Protein AF-A0A8S3EWT9-F1 (afdb_monomer_lite)

Radius of gyration: 29.29 Å; chains: 1; bounding box: 63×50×75 Å

InterPro domains:
  IPR002890 Macroglobulin domain [PF01835] (219-293)
  IPR051802 Alpha-2-macroglobulin-like [PTHR40094] (131-295)

Organism: NCBI:txid392030

Secondary structure (DSSP, 8-state):
--GGGG-SS-----------PPTT--------GGGGS-TTT--EEEEEEE---HHHHHHTT---GGG---EEEEEEE-SEEEEEEEEES-----S--------------S-----------------------TT-S-EEEEEEEEETTT--B-TT-EEEETTEEEE--TTSEEEEEEE--SS---GGGG-EEEEETTEEEEE-----PPPPPSEEEEEEEESSS---TTPEEEEEEEEEEE--SSS--PPEEP-SEEEEEEE-TT--EEEEEEEE--TTSEEEEEEEPPTT----

pLDDT: mean 71.66, std 21.77, range [21.84, 98.0]

Foldseek 3Di:
DDPVVDDPDDPPDDDDDDQPDDPPDDDDDDDPCQVVADPPPSWDKDKDKDWDDPVVCVVVVVPDPVPTDIDIDIDGDFQKDKAKAKAADDDPDDDDDDADDDDPDPPDDDDDDPDPDPPPRPHRPPPPVQQHDADHQKIKMKMAMAGPVPRQADFQKWKDAQPDIDTAHNRRMDIDIRLGPPDDPDLRRQKIWIDDDPGIDIDSHHDDDRHDAFDWDKDKDWDPPDDDAQDKTKIKMAIFTAHSPDDHDDTHGDFAKDWDWDAAPVRHTPDIDMFGADPRRMTMDIDGHHNPGDPD

Sequence (296 aa):
EEWYNKLPGEELLNEVIQTNCERDEPKEIRIPLKAYLKKDSGVGQLIVLIEPTKKAWDECQANNWQYRQIISVWLQCTRLAADVFVCSGIYKLKGKWTFYLQFIPLNSSQPTNITLRKINSYSFFALPVINSVAGSTSNILTAWVTELMTGAPINQAIVSVSNKTKETNQQGLCIIENYTTQNDESIENRILVVEKDDDQCMSVDIYSYASVPDAYVWHVFNDRGLYKPKEEVHIKGYVRFLKVKDEAKLPTYAHGTIHYTIYDPRGQQLQESQVELNNYGAFDVKFTLPDNVNLD

Structure (mmCIF, N/CA/C/O backbone):
data_AF-A0A8S3EWT9-F1
#
_entry.id   AF-A0A8S3EWT9-F1
#
loop_
_atom_site.group_PDB
_atom_site.id
_atom_site.type_symbol
_atom_site.label_atom_id
_atom_site.label_alt_id
_atom_site.label_comp_id
_atom_site.label_asym_id
_atom_site.label_entity_id
_atom_site.label_seq_id
_atom_site.pdbx_PDB_ins_code
_atom_site.Cartn_x
_atom_site.Cartn_y
_atom_site.Cartn_z
_atom_site.occupancy
_atom_site.B_iso_or_equiv
_atom_site.auth_seq_id
_atom_site.auth_comp_id
_atom_site.auth_asym_id
_atom_site.auth_atom_id
_atom_site.pdbx_PDB_model_num
ATOM 1 N N . GLU A 1 1 ? 10.219 -6.157 35.738 1.00 46.22 1 GLU A N 1
ATOM 2 C CA . GLU A 1 1 ? 8.827 -5.742 35.471 1.00 46.22 1 GLU A CA 1
ATOM 3 C C . GLU A 1 1 ? 8.455 -6.219 34.081 1.00 46.22 1 GLU A C 1
ATOM 5 O O . GLU A 1 1 ? 9.286 -6.109 33.186 1.00 46.22 1 GLU A O 1
ATOM 10 N N . GLU A 1 2 ? 7.290 -6.842 33.920 1.00 56.56 2 GLU A N 1
ATOM 11 C CA . GLU A 1 2 ? 6.868 -7.379 32.625 1.00 56.56 2 GLU A CA 1
ATOM 12 C C . GLU A 1 2 ? 6.481 -6.221 31.676 1.00 56.56 2 GLU A C 1
ATOM 14 O O . GLU A 1 2 ? 5.913 -5.216 32.101 1.00 56.56 2 GLU A O 1
ATOM 19 N N . TRP A 1 3 ? 6.844 -6.316 30.395 1.00 50.84 3 TRP A N 1
ATOM 20 C CA . TRP A 1 3 ? 6.796 -5.212 29.419 1.00 50.84 3 TRP A CA 1
ATOM 21 C C . TRP A 1 3 ? 5.385 -4.657 29.132 1.00 50.84 3 TRP A C 1
ATOM 23 O O . TRP A 1 3 ? 5.265 -3.542 28.631 1.00 50.84 3 TRP A O 1
ATOM 33 N N . TYR A 1 4 ? 4.320 -5.390 29.467 1.00 55.00 4 TYR A N 1
ATOM 34 C CA . TYR A 1 4 ? 2.926 -4.967 29.276 1.00 55.00 4 TYR A CA 1
ATOM 35 C C . TYR A 1 4 ? 2.387 -4.068 30.398 1.00 55.00 4 TYR A C 1
ATOM 37 O O . TYR A 1 4 ? 1.330 -3.471 30.222 1.00 55.00 4 TYR A O 1
ATOM 45 N N . ASN A 1 5 ? 3.114 -3.873 31.508 1.00 53.38 5 ASN A N 1
ATOM 46 C CA . ASN A 1 5 ? 2.721 -2.930 32.573 1.00 53.38 5 ASN A CA 1
ATOM 47 C C . ASN A 1 5 ? 2.765 -1.447 32.137 1.00 53.38 5 ASN A C 1
ATOM 49 O O . ASN A 1 5 ? 2.643 -0.549 32.968 1.00 53.38 5 ASN A O 1
ATOM 53 N N . LYS A 1 6 ? 2.992 -1.172 30.847 1.00 65.19 6 LYS A N 1
ATOM 54 C CA . LYS A 1 6 ? 3.105 0.171 30.264 1.00 65.19 6 LYS A CA 1
ATOM 55 C C . LYS A 1 6 ? 2.384 0.279 28.917 1.00 65.19 6 LYS A C 1
ATOM 57 O O . LYS A 1 6 ? 2.862 0.979 28.026 1.00 65.19 6 LYS A O 1
ATOM 62 N N . LEU A 1 7 ? 1.274 -0.439 28.729 1.00 73.81 7 LEU A N 1
ATOM 63 C CA . LEU A 1 7 ? 0.407 -0.160 27.583 1.00 73.81 7 LEU A CA 1
ATOM 64 C C . LEU A 1 7 ? -0.142 1.275 27.699 1.00 73.81 7 LEU A C 1
ATOM 66 O O . LEU A 1 7 ? -0.456 1.713 28.808 1.00 73.81 7 LEU A O 1
ATOM 70 N N . PRO A 1 8 ? -0.228 2.028 26.589 1.00 80.38 8 PRO A N 1
ATOM 71 C CA . PRO A 1 8 ? -0.809 3.360 26.619 1.00 80.38 8 PRO A CA 1
ATOM 72 C C . PRO A 1 8 ? -2.318 3.279 26.874 1.00 80.38 8 PRO A C 1
ATOM 74 O O . PRO A 1 8 ? -2.991 2.375 26.381 1.00 80.38 8 PRO A O 1
ATOM 77 N N . GLY A 1 9 ? -2.848 4.267 27.594 1.00 84.94 9 GLY A N 1
ATOM 78 C CA . GLY A 1 9 ? -4.277 4.389 27.882 1.00 84.94 9 GLY A CA 1
ATOM 79 C C . GLY A 1 9 ? -4.642 4.086 29.335 1.00 84.94 9 GLY A C 1
ATOM 80 O O . GLY A 1 9 ? -3.787 4.028 30.215 1.00 84.94 9 GLY A O 1
ATOM 81 N N . GLU A 1 10 ? -5.943 3.948 29.570 1.00 89.12 10 GLU A N 1
ATOM 82 C CA . GLU A 1 10 ? -6.545 3.625 30.864 1.00 89.12 10 GLU A CA 1
ATOM 83 C C . GLU A 1 10 ? -7.013 2.163 30.860 1.00 89.12 10 GLU A C 1
ATOM 85 O O . GLU A 1 10 ? -7.519 1.674 29.848 1.00 89.12 10 GLU A O 1
ATOM 90 N N . GLU A 1 11 ? -6.850 1.454 31.979 1.00 89.81 11 GLU A N 1
ATOM 91 C CA . GLU A 1 11 ? -7.406 0.108 32.134 1.00 89.81 11 GLU A CA 1
ATOM 92 C C . GLU A 1 11 ? -8.936 0.197 32.253 1.00 89.81 11 GLU A C 1
ATOM 94 O O . GLU A 1 11 ? -9.465 0.700 33.240 1.00 89.81 11 GLU A O 1
ATOM 99 N N . LEU A 1 12 ? -9.651 -0.291 31.234 1.00 90.00 12 LEU A N 1
ATOM 100 C CA . LEU A 1 12 ? -11.120 -0.246 31.180 1.00 90.00 12 LEU A CA 1
ATOM 101 C C . LEU A 1 12 ? -11.783 -1.536 31.690 1.00 90.00 12 LEU A C 1
ATOM 103 O O . LEU A 1 12 ? -12.941 -1.511 32.111 1.00 90.00 12 LEU A O 1
ATOM 107 N N . LEU A 1 13 ? -11.074 -2.667 31.610 1.00 89.19 13 LEU A N 1
ATOM 108 C CA . LEU A 1 13 ? -11.558 -3.995 31.985 1.00 89.19 13 LEU A CA 1
ATOM 109 C C . LEU A 1 13 ? -10.386 -4.919 32.336 1.00 89.19 13 LEU A C 1
ATOM 111 O O . LEU A 1 13 ? -9.457 -5.054 31.542 1.00 89.19 13 LEU A O 1
ATOM 115 N N . ASN A 1 14 ? -10.479 -5.613 33.471 1.00 90.62 14 ASN A N 1
ATOM 116 C CA . ASN A 1 14 ? -9.523 -6.636 33.892 1.00 90.62 14 ASN A CA 1
ATOM 117 C C . ASN A 1 14 ? -10.269 -7.790 34.575 1.00 90.62 14 ASN A C 1
ATOM 119 O O . ASN A 1 14 ? -10.603 -7.730 35.759 1.00 90.62 14 ASN A O 1
ATOM 123 N N . GLU A 1 15 ? -10.601 -8.821 33.798 1.00 90.75 15 GLU A N 1
ATOM 124 C CA . GLU A 1 15 ? -11.442 -9.930 34.245 1.00 90.75 15 GLU A CA 1
ATOM 125 C C . GLU A 1 15 ? -10.944 -11.275 33.714 1.00 90.75 15 GLU A C 1
ATOM 127 O O . GLU A 1 15 ? -10.394 -11.384 32.617 1.00 90.75 15 GLU A O 1
ATOM 132 N N . VAL A 1 16 ? -11.203 -12.333 34.484 1.00 91.38 16 VAL A N 1
ATOM 133 C CA . VAL A 1 16 ? -10.967 -13.714 34.056 1.00 91.38 16 VAL A CA 1
ATOM 134 C C . VAL A 1 16 ? -12.246 -14.273 33.444 1.00 91.38 16 VAL A C 1
ATOM 136 O O . VAL A 1 16 ? -13.238 -14.491 34.140 1.00 91.38 16 VAL A O 1
ATOM 139 N N . ILE A 1 17 ? -12.204 -14.571 32.147 1.00 87.56 17 ILE A N 1
ATOM 140 C CA . ILE A 1 17 ? -13.329 -15.170 31.424 1.00 87.56 17 ILE A CA 1
ATOM 141 C C . ILE A 1 17 ? -13.213 -16.696 31.477 1.00 87.56 17 ILE A C 1
ATOM 143 O O . ILE A 1 17 ? -12.237 -17.278 31.004 1.00 87.56 17 ILE A O 1
ATOM 147 N N . GLN A 1 18 ? -14.236 -17.360 32.016 1.00 87.00 18 GLN A N 1
ATOM 148 C CA . GLN A 1 18 ? -14.356 -18.815 31.922 1.00 87.00 18 GLN A CA 1
ATOM 149 C C . GLN A 1 18 ? -14.787 -19.199 30.506 1.00 87.00 18 GLN A C 1
ATOM 151 O O . GLN A 1 18 ? -15.876 -18.843 30.055 1.00 87.00 18 GLN A O 1
ATOM 156 N N . THR A 1 19 ? -13.930 -19.926 29.794 1.00 82.88 19 THR A N 1
ATOM 157 C CA . THR A 1 19 ? -14.162 -20.254 28.383 1.00 82.88 19 THR A CA 1
ATOM 158 C C . THR A 1 19 ? -15.193 -21.372 28.212 1.00 82.88 19 THR A C 1
ATOM 160 O O . THR A 1 19 ? -15.969 -21.355 27.254 1.00 82.88 19 THR A O 1
ATOM 163 N N . ASN A 1 20 ? -15.269 -22.314 29.164 1.00 83.62 20 ASN A N 1
ATOM 164 C CA . ASN A 1 20 ? -16.128 -23.504 29.110 1.00 83.62 20 ASN A CA 1
ATOM 165 C C . ASN A 1 20 ? -16.030 -24.212 27.744 1.00 83.62 20 ASN A C 1
ATOM 167 O O . ASN A 1 20 ? -17.055 -24.511 27.126 1.00 83.62 20 ASN A O 1
ATOM 171 N N . CYS A 1 21 ? -14.811 -24.342 27.211 1.00 81.19 21 CYS A N 1
ATOM 172 C CA . CYS A 1 21 ? -14.559 -25.036 25.950 1.00 81.19 21 CYS A CA 1
ATOM 173 C C . CYS A 1 21 ? -14.593 -26.548 26.160 1.00 81.19 21 CYS A C 1
ATOM 175 O O . CYS A 1 21 ? -14.101 -27.046 27.174 1.00 81.19 21 CYS A O 1
ATOM 177 N N . GLU A 1 22 ? -15.135 -27.265 25.180 1.00 86.12 22 GLU A N 1
ATOM 178 C CA . GLU A 1 22 ? -14.960 -28.710 25.095 1.00 86.12 22 GLU A CA 1
ATOM 179 C C . GLU A 1 22 ? -13.539 -29.037 24.616 1.00 86.12 22 GLU A C 1
ATOM 181 O O . GLU A 1 22 ? -12.831 -28.192 24.057 1.00 86.12 22 GLU A O 1
ATOM 186 N N . ARG A 1 23 ? -13.082 -30.258 24.900 1.00 82.50 23 ARG A N 1
ATOM 187 C CA . ARG A 1 23 ? -11.740 -30.694 24.509 1.00 82.50 23 ARG A CA 1
ATOM 188 C C . ARG A 1 23 ? -11.656 -30.766 22.982 1.00 82.50 23 ARG A C 1
ATOM 190 O O . ARG A 1 23 ? -12.511 -31.374 22.360 1.00 82.50 23 ARG A O 1
ATOM 197 N N . ASP A 1 24 ? -10.586 -30.201 22.425 1.00 83.00 24 ASP A N 1
ATOM 198 C CA . ASP A 1 24 ? -10.262 -30.215 20.991 1.00 83.00 24 ASP A CA 1
ATOM 199 C C . ASP A 1 24 ? -11.318 -29.560 20.077 1.00 83.00 24 ASP A C 1
ATOM 201 O O . ASP A 1 24 ? -11.284 -29.739 18.860 1.00 83.00 24 ASP A O 1
ATOM 205 N N . GLU A 1 25 ? -12.207 -28.733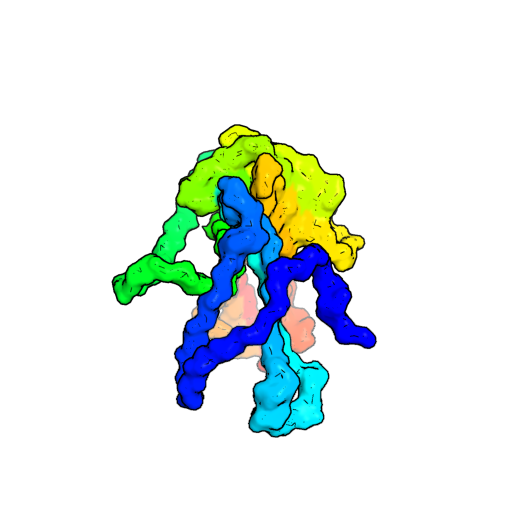 20.638 1.00 86.00 25 GLU A N 1
ATOM 206 C CA . GLU A 1 25 ? -13.217 -27.996 19.879 1.00 86.00 25 GLU A CA 1
ATOM 207 C C . GLU A 1 25 ? -12.996 -26.476 19.957 1.00 86.00 25 GLU A C 1
ATOM 209 O O . GLU A 1 25 ? -12.910 -25.903 21.052 1.00 86.00 25 GLU A O 1
ATOM 214 N N . PRO A 1 26 ? -12.909 -25.772 18.811 1.00 82.56 26 PRO A N 1
ATOM 215 C CA . PRO A 1 26 ? -12.782 -24.324 18.811 1.00 82.56 26 PRO A CA 1
ATOM 216 C C . PRO A 1 26 ? -14.088 -23.676 19.278 1.00 82.56 26 PRO A C 1
ATOM 218 O O . PRO A 1 26 ? -15.173 -24.004 18.801 1.00 82.56 26 PRO A O 1
ATOM 221 N N . LYS A 1 27 ? -13.975 -22.682 20.162 1.00 81.44 27 LYS A N 1
ATOM 222 C CA . LYS A 1 27 ? -15.117 -21.919 20.668 1.00 81.44 27 LYS A CA 1
ATOM 223 C C . LYS A 1 27 ? -14.921 -20.427 20.450 1.00 81.44 27 LYS A C 1
ATOM 225 O O . LYS A 1 27 ? -13.889 -19.866 20.812 1.00 81.44 27 LYS A O 1
ATOM 230 N N . GLU A 1 28 ? -15.937 -19.780 19.890 1.00 84.56 28 GLU A N 1
ATOM 231 C CA . GLU A 1 28 ? -15.994 -18.322 19.800 1.00 84.56 28 GLU A CA 1
ATOM 232 C C . GLU A 1 28 ? -16.338 -17.734 21.175 1.00 84.56 28 GLU A C 1
ATOM 234 O O . GLU A 1 28 ? -17.333 -18.112 21.797 1.00 84.56 28 GLU A O 1
ATOM 239 N N . ILE A 1 29 ? -15.525 -16.785 21.641 1.00 83.44 29 ILE A N 1
ATOM 240 C CA . ILE A 1 29 ? -15.764 -16.033 22.876 1.00 83.44 29 ILE A CA 1
ATOM 241 C C . ILE A 1 29 ? -16.072 -14.590 22.495 1.00 83.44 29 ILE A C 1
ATOM 243 O O . ILE A 1 29 ? -15.312 -13.954 21.765 1.00 83.44 29 ILE A O 1
ATOM 247 N N . ARG A 1 30 ? -17.193 -14.068 22.997 1.00 82.12 30 ARG A N 1
ATOM 248 C CA . ARG A 1 30 ? -17.633 -12.696 22.735 1.00 82.12 30 ARG A CA 1
ATOM 249 C C . ARG A 1 30 ? -17.303 -11.805 23.919 1.00 82.12 30 ARG A C 1
ATOM 251 O O . ARG A 1 30 ? -17.741 -12.072 25.033 1.00 82.12 30 ARG A O 1
ATOM 258 N N . ILE A 1 31 ? -16.579 -10.727 23.647 1.00 82.56 31 ILE A N 1
ATOM 259 C CA . ILE A 1 31 ? -16.230 -9.705 24.634 1.00 82.56 31 ILE A CA 1
ATOM 260 C C . ILE A 1 31 ? -17.015 -8.431 24.271 1.00 82.56 31 ILE A C 1
ATOM 262 O O . ILE A 1 31 ? -16.884 -7.952 23.140 1.00 82.56 31 ILE A O 1
ATOM 266 N N . PRO A 1 32 ? -17.881 -7.896 25.157 1.00 82.44 32 PRO A N 1
ATOM 267 C CA . PRO A 1 32 ? -18.785 -6.788 24.834 1.00 82.44 32 PRO A CA 1
ATOM 268 C C . PRO A 1 32 ? -18.065 -5.429 24.830 1.00 82.44 32 PRO A C 1
ATOM 270 O O . PRO A 1 32 ? -18.309 -4.563 25.666 1.00 82.44 32 PRO A O 1
ATOM 273 N N . LEU A 1 33 ? -17.196 -5.213 23.841 1.00 84.81 33 LEU A N 1
ATOM 274 C CA . LEU A 1 33 ? -16.304 -4.049 23.790 1.00 84.81 33 LEU A CA 1
ATOM 275 C C . LEU A 1 33 ? -17.015 -2.699 23.590 1.00 84.81 33 LEU A C 1
ATOM 277 O O . LEU A 1 33 ? -16.473 -1.655 23.938 1.00 84.81 33 LEU A O 1
ATOM 281 N N . LYS A 1 34 ? -18.249 -2.706 23.068 1.00 83.38 34 LYS A N 1
ATOM 282 C CA . LYS A 1 34 ? -19.026 -1.486 22.786 1.00 83.38 34 LYS A CA 1
ATOM 283 C C . LYS A 1 34 ? -19.239 -0.611 24.027 1.00 83.38 34 LYS A C 1
ATOM 285 O O . LYS A 1 34 ? -19.322 0.604 23.894 1.00 83.38 34 LYS A O 1
ATOM 290 N N . ALA A 1 35 ? -19.326 -1.215 25.213 1.00 86.62 35 ALA A N 1
ATOM 291 C CA . ALA A 1 35 ? -19.537 -0.493 26.469 1.00 86.62 35 ALA A CA 1
ATOM 292 C C . ALA A 1 35 ? -18.363 0.430 26.849 1.00 86.62 35 ALA A C 1
ATOM 294 O O . ALA A 1 35 ? -18.553 1.350 27.641 1.00 86.62 35 ALA A O 1
ATOM 295 N N . TYR A 1 36 ? -17.185 0.197 26.265 1.00 87.62 36 TYR A N 1
ATOM 296 C CA . TYR A 1 36 ? -15.947 0.928 26.542 1.00 87.62 36 TYR A CA 1
ATOM 297 C C . TYR A 1 36 ? -15.616 1.982 25.475 1.00 87.62 36 TYR A C 1
ATOM 299 O O . TYR A 1 36 ? -14.570 2.620 25.536 1.00 87.62 36 TYR A O 1
ATOM 307 N N . LEU A 1 37 ? -16.494 2.167 24.485 1.00 87.44 37 LEU A N 1
ATOM 308 C CA . LEU A 1 37 ? -16.378 3.225 23.481 1.00 87.44 37 LEU A CA 1
ATOM 309 C C . LEU A 1 37 ? -17.049 4.512 23.982 1.00 87.44 37 LEU A C 1
ATOM 311 O O . LEU A 1 37 ? -17.790 4.501 24.971 1.00 87.44 37 LEU A O 1
ATOM 315 N N . LYS A 1 38 ? -16.821 5.637 23.291 1.00 83.56 38 LYS A N 1
ATOM 316 C CA . LYS A 1 38 ? -17.486 6.907 23.626 1.00 83.56 38 LYS A CA 1
ATOM 317 C C . LYS A 1 38 ? -19.007 6.716 23.604 1.00 83.56 38 LYS A C 1
ATOM 319 O O . LYS A 1 38 ? -19.555 6.260 22.604 1.00 83.56 38 LYS A O 1
ATOM 324 N N . LYS A 1 39 ? -19.687 7.062 24.705 1.00 77.44 39 LYS A N 1
ATOM 325 C CA . LYS A 1 39 ? -21.108 6.724 24.924 1.00 77.44 39 LYS A CA 1
ATOM 326 C C . LYS A 1 39 ? -22.048 7.277 23.851 1.00 77.44 39 LYS A C 1
ATOM 328 O O . LYS A 1 39 ? -22.993 6.588 23.481 1.00 77.44 39 LYS A O 1
ATOM 333 N N . ASP A 1 40 ? -21.769 8.477 23.348 1.00 82.44 40 ASP A N 1
ATOM 334 C CA . ASP A 1 40 ? -22.675 9.177 22.433 1.00 82.44 40 ASP A CA 1
ATOM 335 C C . ASP A 1 40 ? -22.466 8.780 20.966 1.00 82.44 40 ASP A C 1
ATOM 337 O O . ASP A 1 40 ? -23.424 8.645 20.210 1.00 82.44 40 ASP A O 1
ATOM 341 N N . SER A 1 41 ? -21.220 8.549 20.556 1.00 82.75 41 SER A N 1
ATOM 342 C CA . SER A 1 41 ? -20.857 8.296 19.155 1.00 82.75 41 SER A CA 1
ATOM 343 C C . SER A 1 41 ? -20.483 6.853 18.848 1.00 82.75 41 SER A C 1
ATOM 345 O O . SER A 1 41 ? -20.520 6.446 17.688 1.00 82.75 41 SER A O 1
ATOM 347 N N . GLY A 1 42 ? -20.121 6.063 19.860 1.00 84.44 42 GLY A N 1
ATOM 348 C CA . GLY A 1 42 ? -19.658 4.689 19.689 1.00 84.44 42 GLY A CA 1
ATOM 349 C C . GLY A 1 42 ? -18.307 4.569 18.980 1.00 84.44 42 GLY A C 1
ATOM 350 O O . GLY A 1 42 ? -17.982 3.480 18.515 1.00 84.44 42 GLY A O 1
ATOM 351 N N . VAL A 1 43 ? -17.534 5.655 18.883 1.00 86.25 43 VAL A N 1
ATOM 352 C CA . VAL A 1 43 ? -16.188 5.658 18.289 1.00 86.25 43 VAL A CA 1
ATOM 353 C C . VAL A 1 43 ? -15.115 5.606 19.375 1.00 86.25 43 VAL A C 1
ATOM 355 O O . VAL A 1 43 ? -15.360 5.953 20.535 1.00 86.25 43 VAL A O 1
ATOM 358 N N . GLY A 1 44 ? -13.918 5.154 19.015 1.00 85.06 44 GLY A N 1
ATOM 359 C CA . GLY A 1 44 ? -12.791 5.059 19.934 1.00 85.06 44 GLY A CA 1
ATOM 360 C C . GLY A 1 44 ? -11.755 4.033 19.502 1.00 85.06 44 GLY A C 1
ATOM 361 O O . GLY A 1 44 ? -11.876 3.386 18.462 1.00 85.06 44 GLY A O 1
ATOM 362 N N . GLN A 1 45 ? -10.728 3.882 20.327 1.00 87.19 45 GLN A N 1
ATOM 363 C CA . GLN A 1 45 ? -9.678 2.894 20.129 1.00 87.19 45 GLN A CA 1
ATOM 364 C C . GLN A 1 45 ? -9.488 2.090 21.406 1.00 87.19 45 GLN A C 1
ATOM 366 O O . GLN A 1 45 ? -9.591 2.639 22.500 1.00 87.19 45 GLN A O 1
ATOM 371 N N . LEU A 1 46 ? -9.243 0.791 21.258 1.00 85.81 46 LEU A N 1
ATOM 372 C CA . LEU A 1 46 ? -9.103 -0.143 22.369 1.00 85.81 46 LEU A CA 1
ATOM 373 C C . LEU A 1 46 ? -7.876 -1.017 22.142 1.00 85.81 46 LEU A C 1
ATOM 375 O O . LEU A 1 46 ? -7.657 -1.505 21.035 1.00 85.81 46 LEU A O 1
ATOM 379 N N . ILE A 1 47 ? -7.114 -1.267 23.201 1.00 86.88 47 ILE A N 1
ATOM 380 C CA . ILE A 1 47 ? -6.073 -2.292 23.209 1.00 86.88 47 ILE A CA 1
ATOM 381 C C . ILE A 1 47 ? -6.621 -3.467 24.008 1.00 86.88 47 ILE A C 1
ATOM 383 O O . ILE A 1 47 ? -6.986 -3.316 25.171 1.00 86.88 47 ILE A O 1
ATOM 387 N N . VAL A 1 48 ? -6.713 -4.630 23.369 1.00 85.88 48 VAL A N 1
ATOM 388 C CA . VAL A 1 48 ? -7.206 -5.857 23.996 1.00 85.88 48 VAL A CA 1
ATOM 389 C C . VAL A 1 48 ? -6.034 -6.801 24.193 1.00 85.88 48 VAL A C 1
ATOM 391 O O . VAL A 1 48 ? -5.439 -7.269 23.221 1.00 85.88 48 VAL A O 1
ATOM 394 N N . LEU A 1 49 ? -5.727 -7.075 25.459 1.00 87.19 49 LEU A N 1
ATOM 395 C CA . LEU A 1 49 ? -4.745 -8.060 25.887 1.00 87.19 49 LEU A CA 1
ATOM 396 C C . LEU A 1 49 ? -5.483 -9.300 26.403 1.00 87.19 49 LEU A C 1
ATOM 398 O O . LEU A 1 49 ? -6.343 -9.186 27.273 1.00 87.19 49 LEU A O 1
ATOM 402 N N . ILE A 1 50 ? -5.160 -10.477 25.876 1.00 87.38 50 ILE A N 1
ATOM 403 C CA . ILE A 1 50 ? -5.699 -11.754 26.351 1.00 87.38 50 ILE A CA 1
ATOM 404 C C . ILE A 1 50 ? -4.527 -12.676 26.652 1.00 87.38 50 ILE A C 1
ATOM 406 O O . ILE A 1 50 ? -3.695 -12.943 25.785 1.00 87.38 50 ILE A O 1
ATOM 410 N N . GLU A 1 51 ? -4.491 -13.195 27.871 1.00 87.94 51 GLU A N 1
ATOM 411 C CA . GLU A 1 51 ? -3.492 -14.156 28.325 1.00 87.94 51 GLU A CA 1
ATOM 412 C C . GLU A 1 51 ? -4.151 -15.284 29.135 1.00 87.94 51 GLU A C 1
ATOM 414 O O . GLU A 1 51 ? -5.231 -15.094 29.706 1.00 87.94 51 GLU A O 1
ATOM 419 N N . PRO A 1 52 ? -3.549 -16.484 29.181 1.00 88.12 52 PRO A N 1
ATOM 420 C CA . PRO A 1 52 ? -4.036 -17.554 30.037 1.00 88.12 52 PRO A CA 1
ATOM 421 C C . PRO A 1 52 ? -3.814 -17.197 31.508 1.00 88.12 52 PRO A C 1
ATOM 423 O O . PRO A 1 52 ? -2.836 -16.547 31.865 1.00 88.12 52 PRO A O 1
ATOM 426 N N . THR A 1 53 ? -4.671 -17.706 32.394 1.00 89.38 53 THR A N 1
ATOM 427 C CA . THR A 1 53 ? -4.382 -17.653 33.834 1.00 89.38 53 THR A CA 1
ATOM 428 C C . THR A 1 53 ? -3.201 -18.559 34.179 1.00 89.38 53 THR A C 1
ATOM 430 O O . THR A 1 53 ? -2.974 -19.577 33.520 1.00 89.38 53 THR A O 1
ATOM 433 N N . LYS A 1 54 ? -2.484 -18.246 35.267 1.00 87.56 54 LYS A N 1
ATOM 434 C CA . LYS A 1 54 ? -1.367 -19.074 35.752 1.00 87.56 54 LYS A CA 1
ATOM 435 C C . LYS A 1 54 ? -1.768 -20.531 35.969 1.00 87.56 54 LYS A C 1
ATOM 437 O O . LYS A 1 54 ? -1.081 -21.431 35.504 1.00 87.56 54 LYS A O 1
ATOM 442 N N . LYS A 1 55 ? -2.939 -20.743 36.575 1.00 87.50 55 LYS A N 1
ATOM 443 C CA . LYS A 1 55 ? -3.525 -22.071 36.776 1.00 87.50 55 LYS A CA 1
ATOM 444 C C . LYS A 1 55 ? -3.721 -22.822 35.452 1.00 87.50 55 LYS A C 1
ATOM 446 O O . LYS A 1 55 ? -3.242 -23.940 35.324 1.00 87.50 55 LYS A O 1
ATOM 451 N N . ALA A 1 56 ? -4.385 -22.202 34.472 1.00 84.38 56 ALA A N 1
ATOM 452 C CA . ALA A 1 56 ? -4.642 -22.832 33.175 1.00 84.38 56 ALA A CA 1
ATOM 453 C C . ALA A 1 56 ? -3.346 -23.120 32.395 1.00 84.38 56 ALA A C 1
ATOM 455 O O . ALA A 1 56 ? -3.252 -24.120 31.692 1.00 84.38 56 ALA A O 1
ATOM 456 N N . TRP A 1 57 ? -2.331 -22.264 32.531 1.00 86.94 57 TRP A N 1
ATOM 457 C CA . TRP A 1 57 ? -1.022 -22.469 31.910 1.00 86.94 57 TRP A CA 1
ATOM 458 C C . TRP A 1 57 ? -0.254 -23.645 32.524 1.00 86.94 57 TRP A C 1
ATOM 460 O O . TRP A 1 57 ? 0.324 -24.457 31.799 1.00 86.94 57 TRP A O 1
ATOM 470 N N . ASP A 1 58 ? -0.273 -23.757 33.853 1.00 84.50 58 ASP A N 1
ATOM 471 C CA . ASP A 1 58 ? 0.430 -24.816 34.579 1.00 84.50 58 ASP A CA 1
ATOM 472 C C . ASP A 1 58 ? -0.209 -26.201 34.334 1.00 84.50 58 ASP A C 1
ATOM 474 O O . ASP A 1 58 ? 0.501 -27.206 34.270 1.00 84.50 58 ASP A O 1
ATOM 478 N N . GLU A 1 59 ? -1.528 -26.264 34.099 1.00 81.50 59 GLU A N 1
ATOM 479 C CA . GLU A 1 59 ? -2.239 -27.494 33.701 1.00 81.50 59 GLU A CA 1
ATOM 480 C C . GLU A 1 59 ? -1.758 -28.057 32.348 1.00 81.50 59 GLU A C 1
ATOM 482 O O . GLU A 1 59 ? -1.767 -29.273 32.146 1.00 81.50 59 GLU A O 1
ATOM 487 N N . CYS A 1 60 ? -1.255 -27.207 31.448 1.00 71.25 60 CYS A N 1
ATOM 488 C CA . CYS A 1 60 ? -0.690 -27.617 30.157 1.00 71.25 60 CYS A CA 1
ATOM 489 C C . CYS A 1 60 ? 0.764 -28.130 30.247 1.00 71.25 60 CYS A C 1
ATOM 491 O O . CYS A 1 60 ? 1.400 -28.327 29.212 1.00 71.25 60 CYS A O 1
ATOM 493 N N . GLN A 1 61 ? 1.315 -28.321 31.456 1.00 66.31 61 GLN A N 1
ATOM 494 C CA . GLN A 1 61 ? 2.711 -28.733 31.713 1.00 66.31 61 GLN A CA 1
ATOM 495 C C . GLN A 1 61 ? 3.772 -27.816 31.072 1.00 66.31 61 GLN A C 1
ATOM 497 O O . GLN A 1 61 ? 4.933 -28.194 30.892 1.00 66.31 61 GLN A O 1
ATOM 502 N N . ALA A 1 62 ? 3.398 -26.579 30.739 1.00 66.00 62 ALA A N 1
ATOM 503 C CA . ALA A 1 62 ? 4.307 -25.585 30.197 1.00 66.00 62 ALA A CA 1
ATOM 504 C C . ALA A 1 62 ? 5.094 -24.942 31.354 1.00 66.00 62 ALA A C 1
ATOM 506 O O . ALA A 1 62 ? 4.741 -23.881 31.862 1.00 66.00 62 ALA A O 1
ATOM 507 N N . ASN A 1 63 ? 6.182 -25.589 31.784 1.00 68.19 63 ASN A N 1
ATOM 508 C CA . ASN A 1 63 ? 6.962 -25.246 32.990 1.00 68.19 63 ASN A CA 1
ATOM 509 C C . ASN A 1 63 ? 7.633 -23.852 33.002 1.00 68.19 63 ASN A C 1
ATOM 511 O O . ASN A 1 63 ? 8.413 -23.551 33.905 1.00 68.19 63 ASN A O 1
ATOM 515 N N . ASN A 1 64 ? 7.354 -22.984 32.027 1.00 82.19 64 ASN A N 1
ATOM 516 C CA . ASN A 1 64 ? 7.890 -21.631 31.986 1.00 82.19 64 ASN A CA 1
ATOM 517 C C . ASN A 1 64 ? 6.816 -20.598 31.604 1.00 82.19 64 ASN A C 1
ATOM 519 O O . ASN A 1 64 ? 6.439 -20.458 30.442 1.00 82.19 64 ASN A O 1
ATOM 523 N N . TRP A 1 65 ? 6.364 -19.846 32.611 1.00 83.06 65 TRP A N 1
ATOM 524 C CA . TRP A 1 65 ? 5.378 -18.762 32.493 1.00 83.06 65 TRP A CA 1
ATOM 525 C C . TRP A 1 65 ? 5.785 -17.658 31.512 1.00 83.06 65 TRP A C 1
ATOM 527 O O . TRP A 1 65 ? 4.927 -16.986 30.941 1.00 83.06 65 TRP A O 1
ATOM 537 N N . GLN A 1 66 ? 7.089 -17.472 31.293 1.00 81.06 66 GLN A N 1
ATOM 538 C CA . GLN A 1 66 ? 7.596 -16.438 30.392 1.00 81.06 66 GLN A CA 1
ATOM 539 C C . GLN A 1 66 ? 7.224 -16.696 28.925 1.00 81.06 66 GLN A C 1
ATOM 541 O O . GLN A 1 66 ? 7.234 -15.762 28.132 1.00 81.06 66 GLN A O 1
ATOM 546 N N . TYR A 1 67 ? 6.867 -17.936 28.566 1.00 80.56 67 TYR A N 1
ATOM 547 C CA . TYR A 1 67 ? 6.435 -18.306 27.213 1.00 80.56 67 TYR A CA 1
ATOM 548 C C . TYR A 1 67 ? 4.915 -18.360 27.043 1.00 80.56 67 TYR A C 1
ATOM 550 O O . TYR A 1 67 ? 4.430 -18.896 26.041 1.00 80.56 67 TYR A O 1
ATOM 558 N N . ARG A 1 68 ? 4.151 -17.833 28.009 1.00 85.75 68 ARG A N 1
ATOM 559 C CA . ARG A 1 68 ? 2.696 -17.786 27.884 1.00 85.75 68 ARG A CA 1
ATOM 560 C C . ARG A 1 68 ? 2.281 -17.037 26.626 1.00 85.75 68 ARG A C 1
ATOM 562 O O . ARG A 1 68 ? 2.886 -16.036 26.248 1.00 85.75 68 ARG A O 1
ATOM 569 N N . GLN A 1 69 ? 1.241 -17.540 25.977 1.00 82.06 69 GLN A N 1
ATOM 570 C CA . GLN A 1 69 ? 0.702 -16.890 24.794 1.00 82.06 69 GLN A CA 1
ATOM 571 C C . GLN A 1 69 ? -0.074 -15.649 25.217 1.00 82.06 69 GLN A C 1
ATOM 573 O O . GLN A 1 69 ? -1.021 -15.739 25.994 1.00 82.06 69 GLN A O 1
ATOM 578 N N . ILE A 1 70 ? 0.345 -14.502 24.697 1.00 82.75 70 ILE A N 1
ATOM 579 C CA . ILE A 1 70 ? -0.325 -13.225 24.896 1.00 82.75 70 ILE A CA 1
ATOM 580 C C . ILE A 1 70 ? -0.842 -12.788 23.533 1.00 82.75 70 ILE A C 1
ATOM 582 O O . ILE A 1 70 ? -0.069 -12.588 22.595 1.00 82.75 70 ILE A O 1
ATOM 586 N N . ILE A 1 71 ? -2.154 -12.645 23.424 1.00 84.31 71 ILE A N 1
ATOM 587 C CA . ILE A 1 71 ? -2.794 -12.020 22.274 1.00 84.31 71 ILE A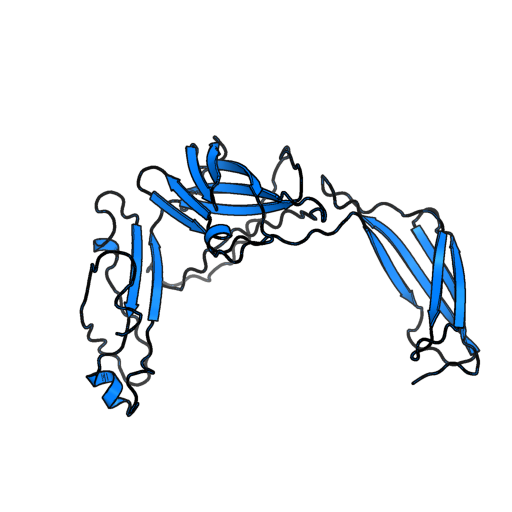 CA 1
ATOM 588 C C . ILE A 1 71 ? -2.910 -10.535 22.602 1.00 84.31 71 ILE A C 1
ATOM 590 O O . ILE A 1 71 ? -3.499 -10.172 23.614 1.00 84.31 71 ILE A O 1
ATOM 594 N N . SER A 1 72 ? -2.353 -9.682 21.747 1.00 82.19 72 SER A N 1
ATOM 595 C CA . SER A 1 72 ? -2.494 -8.229 21.839 1.00 82.19 72 SER A CA 1
ATOM 596 C C . SER A 1 72 ? -3.045 -7.702 20.521 1.00 82.19 72 SER A C 1
ATOM 598 O O . SER A 1 72 ? -2.497 -8.000 19.456 1.00 82.19 72 SER A O 1
ATOM 600 N N . VAL A 1 73 ? -4.152 -6.964 20.583 1.00 84.06 73 VAL A N 1
ATOM 601 C CA . VAL A 1 73 ? -4.826 -6.405 19.406 1.00 84.06 73 VAL A CA 1
ATOM 602 C C . VAL A 1 73 ? -5.172 -4.944 19.656 1.00 84.06 73 VAL A C 1
ATOM 604 O O . VAL A 1 73 ? -5.818 -4.622 20.650 1.00 84.06 73 VAL A O 1
ATOM 607 N N . TRP A 1 74 ? -4.793 -4.072 18.721 1.00 83.50 74 TRP A N 1
ATOM 608 C CA . TRP A 1 74 ? -5.296 -2.702 18.650 1.00 83.50 74 TRP A CA 1
ATOM 609 C C . TRP A 1 74 ? -6.558 -2.677 17.787 1.00 83.50 74 TRP A C 1
ATOM 611 O O . TRP A 1 74 ? -6.539 -3.094 16.628 1.00 83.50 74 TRP A O 1
ATOM 621 N N . LEU A 1 75 ? -7.660 -2.198 18.350 1.00 86.56 75 LEU A N 1
ATOM 622 C CA . LEU A 1 75 ? -8.952 -2.071 17.688 1.00 86.56 75 LEU A CA 1
ATOM 623 C C . LEU A 1 75 ? -9.277 -0.598 17.479 1.00 86.56 75 LEU A C 1
ATOM 625 O O . LEU A 1 75 ? -9.132 0.212 18.392 1.00 86.56 75 LEU A O 1
ATOM 629 N N . GLN A 1 76 ? -9.761 -0.268 16.286 1.00 87.62 76 GLN A N 1
ATOM 630 C CA . GLN A 1 76 ? -10.269 1.059 15.960 1.00 87.62 76 GLN A CA 1
ATOM 631 C C . GLN A 1 76 ? -11.749 0.949 15.601 1.00 87.62 76 GLN A C 1
ATOM 633 O O . GLN A 1 76 ? -12.128 0.208 14.694 1.00 87.62 76 GLN A O 1
ATOM 638 N N . CYS A 1 77 ? -12.587 1.681 16.325 1.00 88.62 77 CYS A N 1
ATOM 639 C CA . CYS A 1 77 ? -14.006 1.832 16.043 1.00 88.62 77 CYS A CA 1
ATOM 640 C C . CYS A 1 77 ? -14.222 3.255 15.539 1.00 88.62 77 CYS A C 1
ATOM 642 O O . CYS A 1 77 ? -14.152 4.206 16.311 1.00 88.62 77 CYS A O 1
ATOM 644 N N . THR A 1 78 ? -14.441 3.395 14.238 1.00 88.00 78 THR A N 1
ATOM 645 C CA . THR A 1 78 ? -14.463 4.684 13.546 1.00 88.00 78 THR A CA 1
ATOM 646 C C . THR A 1 78 ? -15.489 4.664 12.420 1.00 88.00 78 THR A C 1
ATOM 648 O O . THR A 1 78 ? -15.801 3.603 11.871 1.00 88.00 78 THR A O 1
ATOM 651 N N . ARG A 1 79 ? -16.019 5.837 12.073 1.00 88.56 79 ARG A N 1
ATOM 652 C CA . ARG A 1 79 ? -16.840 6.066 10.875 1.00 88.56 79 ARG A CA 1
ATOM 653 C C . ARG A 1 79 ? -15.997 6.567 9.702 1.00 88.56 79 ARG A C 1
ATOM 655 O O . ARG A 1 79 ? -16.540 6.758 8.618 1.00 88.56 79 ARG A O 1
ATOM 662 N N . LEU A 1 80 ? -14.699 6.790 9.905 1.00 83.94 80 LEU A N 1
ATOM 663 C CA . LEU A 1 80 ? -13.777 7.310 8.902 1.00 83.94 80 LEU A CA 1
ATOM 664 C C . LEU A 1 80 ? -13.068 6.166 8.173 1.00 83.94 80 LEU A C 1
ATOM 666 O O . LEU A 1 80 ? -12.583 5.219 8.791 1.00 83.94 80 LEU A O 1
ATOM 670 N N . ALA A 1 81 ? -12.941 6.298 6.859 1.00 83.81 81 ALA A N 1
ATOM 671 C CA . ALA A 1 81 ? -12.027 5.521 6.034 1.00 83.81 81 ALA A CA 1
ATOM 672 C C . ALA A 1 81 ? -11.003 6.468 5.404 1.00 83.81 81 ALA A C 1
ATOM 674 O O . ALA A 1 81 ? -11.359 7.566 4.974 1.00 83.81 81 ALA A O 1
ATOM 675 N N . ALA A 1 82 ? -9.739 6.052 5.365 1.00 80.81 82 ALA A N 1
ATOM 676 C CA . ALA A 1 82 ? -8.655 6.838 4.796 1.00 80.81 82 ALA A CA 1
ATOM 677 C C . ALA A 1 82 ? -7.810 5.970 3.865 1.00 80.81 82 ALA A C 1
ATOM 679 O O . ALA A 1 82 ? -7.176 5.012 4.310 1.00 80.81 82 ALA A O 1
ATOM 680 N N . ASP A 1 83 ? -7.769 6.349 2.592 1.00 79.00 83 ASP A N 1
ATOM 681 C CA . ASP A 1 83 ? -6.851 5.780 1.612 1.00 79.00 83 ASP A CA 1
ATOM 682 C C . ASP A 1 83 ? -5.718 6.762 1.343 1.00 79.00 83 ASP A C 1
ATOM 684 O O . ASP A 1 83 ? -5.926 7.974 1.245 1.00 79.00 83 ASP A O 1
ATOM 688 N N . VAL A 1 84 ? -4.503 6.237 1.224 1.00 75.94 84 VAL A N 1
ATOM 689 C CA . VAL A 1 84 ? -3.289 7.042 1.103 1.00 75.94 84 VAL A CA 1
ATOM 690 C C . VAL A 1 84 ? -2.465 6.517 -0.052 1.00 75.94 84 VAL A C 1
ATOM 692 O O . VAL A 1 84 ? -2.202 5.320 -0.148 1.00 75.94 84 VAL A O 1
ATOM 695 N N . PHE A 1 85 ? -2.009 7.427 -0.904 1.00 74.00 85 PHE A N 1
ATOM 696 C CA . PHE A 1 85 ? -1.033 7.110 -1.931 1.00 74.00 85 PHE A CA 1
ATOM 697 C C . PHE A 1 85 ? 0.092 8.134 -1.938 1.00 74.00 85 PHE A C 1
ATOM 699 O O . PHE A 1 85 ? -0.114 9.334 -1.738 1.00 74.00 85 PHE A O 1
ATOM 706 N N . VAL A 1 86 ? 1.299 7.637 -2.182 1.00 73.69 86 VAL A N 1
ATOM 707 C CA . VAL A 1 86 ? 2.515 8.440 -2.250 1.00 73.69 86 VAL A CA 1
ATOM 708 C C . VAL A 1 86 ? 3.067 8.346 -3.660 1.00 73.69 86 VAL A C 1
ATOM 710 O O . VAL A 1 86 ? 3.319 7.255 -4.170 1.00 73.69 86 VAL A O 1
ATOM 713 N N . CYS A 1 87 ? 3.256 9.496 -4.298 1.00 63.94 87 CYS A N 1
ATOM 714 C CA . CYS A 1 87 ? 3.874 9.588 -5.612 1.00 63.94 87 CYS A CA 1
ATOM 715 C C . CYS A 1 87 ? 5.014 10.605 -5.594 1.00 63.94 87 CYS A C 1
ATOM 717 O O . CYS A 1 87 ? 5.009 11.581 -4.855 1.00 63.94 87 CYS A O 1
ATOM 719 N N . SER A 1 88 ? 6.020 10.385 -6.421 1.00 57.16 88 SER A N 1
ATOM 720 C CA . SER A 1 88 ? 7.171 11.278 -6.551 1.00 57.16 88 SER A CA 1
ATOM 721 C C . SER A 1 88 ? 6.895 12.373 -7.594 1.00 57.16 88 SER A C 1
ATOM 723 O O . SER A 1 88 ? 6.674 12.058 -8.770 1.00 57.16 88 SER A O 1
ATOM 725 N N . GLY A 1 89 ? 6.960 13.644 -7.200 1.00 50.84 89 GLY A N 1
ATOM 726 C CA . GLY A 1 89 ? 6.848 14.787 -8.115 1.00 50.84 89 GLY A CA 1
ATOM 727 C C . GLY A 1 89 ? 5.428 15.327 -8.353 1.00 50.84 89 GLY A C 1
ATOM 728 O O . GLY A 1 89 ? 4.430 14.723 -7.980 1.00 50.84 89 GLY A O 1
ATOM 729 N N . ILE A 1 90 ? 5.373 16.529 -8.944 1.00 38.97 90 ILE A N 1
ATOM 730 C CA . ILE A 1 90 ? 4.229 17.460 -9.021 1.00 38.97 90 ILE A CA 1
ATOM 731 C C . ILE A 1 90 ? 3.095 16.929 -9.916 1.00 38.97 90 ILE A C 1
ATOM 733 O O . ILE A 1 90 ? 2.897 17.399 -11.035 1.00 38.97 90 ILE A O 1
ATOM 737 N N . TYR A 1 91 ? 2.302 15.981 -9.423 1.00 40.16 91 TYR A N 1
ATOM 738 C CA . TYR A 1 91 ? 1.024 15.638 -10.045 1.00 40.16 91 TYR A CA 1
ATOM 739 C C . TYR A 1 91 ? -0.063 16.583 -9.523 1.00 40.16 91 TYR A C 1
ATOM 741 O O . TYR A 1 91 ? -0.603 16.406 -8.433 1.00 40.16 91 TYR A O 1
ATOM 749 N N . LYS A 1 92 ? -0.430 17.600 -10.312 1.00 33.50 92 LYS A N 1
ATOM 750 C CA . LYS A 1 92 ? -1.720 18.281 -10.121 1.00 33.50 92 LYS A CA 1
ATOM 751 C C . LYS A 1 92 ? -2.809 17.382 -10.697 1.00 33.50 92 LYS A C 1
ATOM 753 O O . LYS A 1 92 ? -2.997 17.338 -11.908 1.00 33.50 92 LYS A O 1
ATOM 758 N N . LEU A 1 93 ? -3.508 16.668 -9.818 1.00 37.00 93 LEU A N 1
ATOM 759 C CA . LEU A 1 93 ? -4.624 15.783 -10.155 1.00 37.00 93 LEU A CA 1
ATOM 760 C C . LEU A 1 93 ? -5.722 16.576 -10.894 1.00 37.00 93 LEU A C 1
ATOM 762 O O . LEU A 1 93 ? -6.485 17.324 -10.284 1.00 37.00 93 LEU A O 1
ATOM 766 N N . LYS A 1 94 ? -5.792 16.440 -12.222 1.00 29.50 94 LYS A N 1
ATOM 767 C CA . LYS A 1 94 ? -6.887 16.944 -13.064 1.00 29.50 94 LYS A CA 1
ATOM 768 C C . LYS A 1 94 ? -7.267 15.865 -14.077 1.00 29.50 94 LYS A C 1
ATOM 770 O O . LYS A 1 94 ? -6.680 15.792 -15.146 1.00 29.50 94 LYS A O 1
ATOM 775 N N . GLY A 1 95 ? -8.244 15.026 -13.738 1.00 27.41 95 GLY A N 1
ATOM 776 C CA . GLY A 1 95 ? -8.733 13.970 -14.625 1.00 27.41 95 GLY A CA 1
ATOM 777 C C . GLY A 1 95 ? -9.864 13.150 -14.005 1.00 27.41 95 GLY A C 1
ATOM 778 O O . GLY A 1 95 ? -10.011 13.108 -12.787 1.00 27.41 95 GLY A O 1
ATOM 779 N N . LYS A 1 96 ? -10.693 12.540 -14.860 1.00 25.70 96 LYS A N 1
ATOM 780 C CA . LYS A 1 96 ? -11.812 11.659 -14.489 1.00 25.70 96 LYS A CA 1
ATOM 781 C C . LYS A 1 96 ? -11.263 10.308 -14.016 1.00 25.70 96 LYS A C 1
ATOM 783 O O . LYS A 1 96 ? -10.570 9.635 -14.773 1.00 25.70 96 LYS A O 1
ATOM 788 N N . TRP A 1 97 ? -11.608 9.908 -12.797 1.00 32.88 97 TRP A N 1
ATOM 789 C CA . TRP A 1 97 ? -11.174 8.648 -12.192 1.00 32.88 97 TRP A CA 1
ATOM 790 C C . TRP A 1 97 ? -12.148 7.519 -12.523 1.00 32.88 97 TRP A C 1
ATOM 792 O O . TRP A 1 97 ? -13.361 7.691 -12.409 1.00 32.88 97 TRP A O 1
ATOM 802 N N . THR A 1 98 ? -11.614 6.365 -12.924 1.00 24.36 98 THR A N 1
ATOM 803 C CA . THR A 1 98 ? -12.379 5.117 -13.049 1.00 24.36 98 THR A CA 1
ATOM 804 C C . THR A 1 98 ? -11.891 4.175 -11.958 1.00 24.36 98 THR A C 1
ATOM 806 O O . THR A 1 98 ? -10.757 3.708 -12.004 1.00 24.36 98 THR A O 1
ATOM 809 N N . PHE A 1 99 ? -12.731 3.952 -10.951 1.00 25.95 99 PHE A N 1
ATOM 810 C CA . PHE A 1 99 ? -12.465 3.029 -9.853 1.00 25.95 99 PHE A CA 1
ATOM 811 C C . PHE A 1 99 ? -12.908 1.626 -10.271 1.00 25.95 99 PHE A C 1
ATOM 813 O O . PHE A 1 99 ? -14.052 1.440 -10.688 1.00 25.95 99 PHE A O 1
ATOM 820 N N . TYR A 1 100 ? -12.026 0.636 -10.153 1.00 22.45 100 TYR A N 1
ATOM 821 C CA . TYR A 1 100 ? -12.421 -0.766 -10.256 1.00 22.45 100 TYR A CA 1
ATOM 822 C C . TYR A 1 100 ? -12.834 -1.243 -8.865 1.00 22.45 100 TYR A C 1
ATOM 824 O O . TYR A 1 100 ? -11.990 -1.440 -7.996 1.00 22.45 100 TYR A O 1
ATOM 832 N N . LEU A 1 101 ? -14.141 -1.400 -8.643 1.00 24.38 101 LEU A N 1
ATOM 833 C CA . LEU A 1 101 ? -14.660 -2.063 -7.451 1.00 24.38 101 LEU A CA 1
ATOM 834 C C . LEU A 1 101 ? -14.652 -3.573 -7.706 1.00 24.38 101 LEU A C 1
ATOM 836 O O . LEU A 1 101 ? -15.458 -4.079 -8.489 1.00 24.38 101 LEU A O 1
ATOM 840 N N . GLN A 1 102 ? -13.743 -4.303 -7.063 1.00 22.72 102 GLN A N 1
ATOM 841 C CA . GLN A 1 102 ? -13.796 -5.760 -7.062 1.00 22.72 102 GLN A CA 1
ATOM 842 C C . GLN A 1 102 ? -14.591 -6.229 -5.842 1.00 22.72 102 GLN A C 1
ATOM 844 O O . GLN A 1 102 ? -14.080 -6.272 -4.726 1.00 22.72 102 GLN A O 1
ATOM 849 N N . PHE A 1 103 ? -15.853 -6.603 -6.054 1.00 23.03 103 PHE A N 1
ATOM 850 C CA . PHE A 1 103 ? -16.611 -7.357 -5.060 1.00 23.03 103 PHE A CA 1
ATOM 851 C C . PHE A 1 103 ? -16.134 -8.809 -5.092 1.00 23.03 103 PHE A C 1
ATOM 853 O O . PHE A 1 103 ? -16.365 -9.516 -6.072 1.00 23.03 103 PHE A O 1
ATOM 860 N N . ILE A 1 104 ? -15.470 -9.264 -4.030 1.00 25.42 104 ILE A N 1
ATOM 861 C CA . ILE A 1 104 ? -15.282 -10.697 -3.792 1.00 25.42 104 ILE A CA 1
ATOM 862 C C . ILE A 1 104 ? -16.549 -11.172 -3.072 1.00 25.42 104 ILE A C 1
ATOM 864 O O . ILE A 1 104 ? -16.757 -10.786 -1.919 1.00 25.42 104 ILE A O 1
ATOM 868 N N . PRO A 1 105 ? -17.430 -11.958 -3.713 1.00 21.84 105 PRO A N 1
ATOM 869 C CA . PRO A 1 105 ? -18.607 -12.474 -3.039 1.00 21.84 105 PRO A CA 1
ATOM 870 C C . PRO A 1 105 ? -18.164 -13.440 -1.936 1.00 21.84 105 PRO A C 1
ATOM 872 O O . PRO A 1 105 ? -17.651 -14.527 -2.199 1.00 21.84 105 PRO A O 1
ATOM 875 N N . LEU A 1 106 ? -18.383 -13.050 -0.682 1.00 30.31 106 LEU A N 1
ATOM 876 C CA . LEU A 1 106 ? -18.496 -14.011 0.406 1.00 30.31 106 LEU A CA 1
ATOM 877 C C . LEU A 1 106 ? -19.827 -14.723 0.191 1.00 30.31 106 LEU A C 1
ATOM 879 O O . LEU A 1 106 ? -20.881 -14.142 0.445 1.00 30.31 106 LEU A O 1
ATOM 883 N N . ASN A 1 107 ? -19.781 -15.951 -0.330 1.00 29.97 107 ASN A N 1
ATOM 884 C CA . ASN A 1 107 ? -20.959 -16.810 -0.397 1.00 29.97 107 ASN A CA 1
ATOM 885 C C . ASN A 1 107 ? -21.642 -16.809 0.976 1.00 29.97 107 ASN A C 1
ATOM 887 O O . ASN A 1 107 ? -21.056 -17.207 1.985 1.00 29.97 107 ASN A O 1
ATOM 891 N N . SER A 1 108 ? -22.859 -16.272 0.999 1.00 36.75 108 SER A N 1
ATOM 892 C CA . SER A 1 108 ? -23.638 -16.047 2.200 1.00 36.75 108 SER A CA 1
ATOM 893 C C . SER A 1 108 ? -24.532 -17.245 2.473 1.00 36.75 108 SER A C 1
ATOM 895 O O . SER A 1 108 ? -25.252 -17.722 1.601 1.00 36.75 108 SER A O 1
ATOM 897 N N . SER A 1 109 ? -24.528 -17.679 3.728 1.00 31.38 109 SER A N 1
ATOM 898 C CA . SER A 1 109 ? -25.704 -18.262 4.368 1.00 31.38 109 SER A CA 1
ATOM 899 C C . SER A 1 109 ? -25.465 -18.369 5.872 1.00 31.38 109 SER A C 1
ATOM 901 O O . SER A 1 109 ? -25.346 -19.476 6.376 1.00 31.38 109 SER A O 1
ATOM 903 N N . GLN A 1 110 ? -25.339 -17.244 6.586 1.00 28.47 110 GLN A N 1
ATOM 904 C CA . GLN A 1 110 ? -25.587 -17.150 8.035 1.00 28.47 110 GLN A CA 1
ATOM 905 C C . GLN A 1 110 ? -25.896 -15.688 8.422 1.00 28.47 110 GLN A C 1
ATOM 907 O O . GLN A 1 110 ? -25.371 -14.769 7.785 1.00 28.47 110 GLN A O 1
ATOM 912 N N . PRO A 1 111 ? -26.762 -15.454 9.427 1.00 29.09 111 PRO A N 1
ATOM 913 C CA . PRO A 1 111 ? -27.234 -14.126 9.788 1.00 29.09 111 PRO A CA 1
ATOM 914 C C . PRO A 1 111 ? -26.112 -13.281 10.396 1.00 29.09 111 PRO A C 1
ATOM 916 O O . PRO A 1 111 ? -25.253 -13.776 11.130 1.00 29.09 111 PRO A O 1
ATOM 919 N N . THR A 1 112 ? -26.171 -11.991 10.069 1.00 33.66 112 THR A N 1
ATOM 920 C CA . THR A 1 112 ? -25.322 -10.883 10.520 1.00 33.66 112 THR A CA 1
ATOM 921 C C . THR A 1 112 ? -24.864 -11.036 11.969 1.00 33.66 112 THR A C 1
ATOM 923 O O . THR A 1 112 ? -25.583 -10.700 12.908 1.00 33.66 112 THR A O 1
ATOM 926 N N . ASN A 1 113 ? -23.641 -11.526 12.142 1.00 24.97 113 ASN A N 1
ATOM 927 C CA . ASN A 1 113 ? -22.914 -11.528 13.398 1.00 24.97 113 ASN A CA 1
ATOM 928 C C . ASN A 1 113 ? -21.547 -10.911 13.124 1.00 24.97 113 ASN A C 1
ATOM 930 O O . ASN A 1 113 ? -20.856 -11.312 12.189 1.00 24.97 113 ASN A O 1
ATOM 934 N N . ILE A 1 114 ? -21.181 -9.913 13.925 1.00 25.31 114 ILE A N 1
ATOM 935 C CA . ILE A 1 114 ? -19.866 -9.277 13.886 1.00 25.31 114 ILE A CA 1
ATOM 936 C C . ILE A 1 114 ? -18.854 -10.324 14.356 1.00 25.31 114 ILE A C 1
ATOM 938 O O . ILE A 1 114 ? -18.639 -10.512 15.550 1.00 25.31 114 ILE A O 1
ATOM 942 N N . THR A 1 115 ? -18.275 -11.056 13.409 1.00 22.81 115 THR A N 1
ATOM 943 C CA . THR A 1 115 ? -17.099 -11.887 13.646 1.00 22.81 115 THR A CA 1
ATOM 944 C C . THR A 1 115 ? -15.905 -10.949 13.778 1.00 22.81 115 THR A C 1
ATOM 946 O O . THR A 1 115 ? -15.577 -10.239 12.826 1.00 22.81 115 THR A O 1
ATOM 949 N N . LEU A 1 116 ? -15.228 -10.958 14.930 1.00 26.83 116 LEU A N 1
ATOM 950 C CA . LEU A 1 116 ? -13.894 -10.370 15.070 1.00 26.83 116 LEU A CA 1
ATOM 951 C C . LEU A 1 116 ? -12.906 -11.217 14.258 1.00 26.83 116 LEU A C 1
ATOM 953 O O . LEU A 1 116 ? -12.187 -12.064 14.778 1.00 26.83 116 LEU A O 1
ATOM 957 N N . ARG A 1 117 ? -12.896 -11.015 12.941 1.00 22.44 117 ARG A N 1
ATOM 958 C CA . ARG A 1 117 ? -11.732 -11.329 12.119 1.00 22.44 117 ARG A CA 1
ATOM 959 C C . ARG A 1 117 ? -10.775 -10.168 12.304 1.00 22.44 117 ARG A C 1
ATOM 961 O O . ARG A 1 117 ? -11.233 -9.030 12.301 1.00 22.44 117 ARG A O 1
ATOM 968 N N . LYS A 1 118 ? -9.478 -10.449 12.463 1.00 25.64 118 LYS A N 1
ATOM 969 C CA . LYS A 1 118 ? -8.410 -9.456 12.298 1.00 25.64 118 LYS A CA 1
ATOM 970 C C . LYS A 1 118 ? -8.786 -8.608 11.087 1.00 25.64 118 LYS A C 1
ATOM 972 O O . LYS A 1 118 ? -8.763 -9.109 9.962 1.00 25.64 118 LYS A O 1
ATOM 977 N N . ILE A 1 119 ? -9.246 -7.384 11.333 1.00 25.56 119 ILE A N 1
ATOM 978 C CA . ILE A 1 119 ? -9.503 -6.435 10.268 1.00 25.56 119 ILE A CA 1
ATOM 979 C C . ILE A 1 119 ? -8.094 -6.056 9.848 1.00 25.56 119 ILE A C 1
ATOM 981 O O . ILE A 1 119 ? -7.474 -5.174 10.429 1.00 25.56 119 ILE A O 1
ATOM 985 N N . ASN A 1 120 ? -7.547 -6.807 8.890 1.00 24.25 120 ASN A N 1
ATOM 986 C CA . ASN A 1 120 ? -6.641 -6.188 7.947 1.00 24.25 120 ASN A CA 1
ATOM 987 C C . ASN A 1 120 ? -7.439 -4.984 7.463 1.00 24.25 120 ASN A C 1
ATOM 989 O O . ASN A 1 120 ? -8.528 -5.165 6.912 1.00 24.25 120 ASN A O 1
ATOM 993 N N . SER A 1 121 ? -6.988 -3.787 7.815 1.00 26.16 121 SER A N 1
ATOM 994 C CA . SER A 1 121 ? -7.441 -2.554 7.198 1.00 26.16 121 SER A CA 1
ATOM 995 C C . SER A 1 121 ? -7.575 -2.848 5.708 1.00 26.16 121 SER A C 1
ATOM 997 O O . SER A 1 121 ? -6.599 -3.179 5.034 1.00 26.16 121 SER A O 1
ATOM 999 N N . TYR A 1 122 ? -8.812 -2.877 5.217 1.00 26.06 122 TYR A N 1
ATOM 1000 C CA . TYR A 1 122 ? -9.054 -3.052 3.799 1.00 26.06 122 TYR A CA 1
ATOM 1001 C C . TYR A 1 122 ? -8.690 -1.719 3.170 1.00 26.06 122 TYR A C 1
ATOM 1003 O O . TYR A 1 122 ? -9.521 -0.823 3.076 1.00 26.06 122 TYR A O 1
ATOM 1011 N N . SER A 1 123 ? -7.419 -1.564 2.816 1.00 26.19 123 SER A N 1
ATOM 1012 C CA . SER A 1 123 ? -6.994 -0.495 1.929 1.00 26.19 123 SER A CA 1
ATOM 1013 C C . SER A 1 123 ? -7.690 -0.729 0.598 1.00 26.19 123 SER A C 1
ATOM 1015 O O . SER A 1 123 ? -7.584 -1.818 0.017 1.00 26.19 123 SER A O 1
ATOM 1017 N N . PHE A 1 124 ? -8.411 0.275 0.111 1.00 25.91 124 PHE A N 1
ATOM 1018 C CA . PHE A 1 124 ? -8.844 0.265 -1.272 1.00 25.91 124 PHE A CA 1
ATOM 1019 C C . PHE A 1 124 ? -7.575 0.347 -2.123 1.00 25.91 124 PHE A C 1
ATOM 1021 O O . PHE A 1 124 ? -6.976 1.403 -2.306 1.00 25.91 124 PHE A O 1
ATOM 1028 N N . PHE A 1 125 ? -7.145 -0.791 -2.667 1.00 25.98 125 PHE A N 1
ATOM 1029 C CA . PHE A 1 125 ? -6.183 -0.806 -3.760 1.00 25.98 125 PHE A CA 1
ATOM 1030 C C . PHE A 1 125 ? -6.917 -0.380 -5.031 1.00 25.98 125 PHE A C 1
ATOM 1032 O O . PHE A 1 125 ? -7.261 -1.187 -5.894 1.00 25.98 125 PHE A O 1
ATOM 1039 N N . ALA A 1 126 ? -7.145 0.924 -5.173 1.00 26.31 126 ALA A N 1
ATOM 1040 C CA . ALA A 1 126 ? -7.074 1.476 -6.508 1.00 26.31 126 ALA A CA 1
ATOM 1041 C C . ALA A 1 126 ? -5.615 1.281 -6.934 1.00 26.31 126 ALA A C 1
ATOM 1043 O O . ALA A 1 126 ? -4.710 1.836 -6.320 1.00 26.31 126 ALA A O 1
ATOM 1044 N N . LEU A 1 127 ? -5.377 0.451 -7.945 1.00 24.12 127 LEU A N 1
ATOM 1045 C CA . LEU A 1 127 ? -4.185 0.571 -8.769 1.00 24.12 127 LEU A CA 1
ATOM 1046 C C . LEU A 1 127 ? -4.522 1.629 -9.820 1.00 24.12 127 LEU A C 1
ATOM 1048 O O . LEU A 1 127 ? -4.980 1.270 -10.909 1.00 24.12 127 LEU A O 1
ATOM 1052 N N . PRO A 1 128 ? -4.354 2.938 -9.561 1.00 27.77 128 PRO A N 1
ATOM 1053 C CA . PRO A 1 128 ? -4.085 3.787 -10.692 1.00 27.77 128 PRO A CA 1
ATOM 1054 C C . PRO A 1 128 ? -2.762 3.248 -11.258 1.00 27.77 128 PRO A C 1
ATOM 1056 O O . PRO A 1 128 ? -1.819 2.969 -10.515 1.00 27.77 128 PRO A O 1
ATOM 1059 N N . VAL A 1 129 ? -2.703 3.009 -12.564 1.00 28.66 129 VAL A N 1
ATOM 1060 C CA . VAL A 1 129 ? -1.425 2.767 -13.236 1.00 28.66 129 VAL A CA 1
ATOM 1061 C C . VAL A 1 129 ? -0.625 4.061 -13.075 1.00 28.66 129 VAL A C 1
ATOM 1063 O O . VAL A 1 129 ? -0.739 4.971 -13.888 1.00 28.66 129 VAL A O 1
ATOM 1066 N N . ILE A 1 130 ? 0.092 4.195 -11.960 1.00 34.12 130 ILE A N 1
ATOM 1067 C CA . ILE A 1 130 ? 0.960 5.327 -11.655 1.00 34.12 130 ILE A CA 1
ATOM 1068 C C . ILE A 1 130 ? 2.356 4.752 -11.597 1.00 34.12 130 ILE A C 1
ATOM 1070 O O . ILE A 1 130 ? 2.839 4.277 -10.572 1.00 34.12 130 ILE A O 1
ATOM 1074 N N . ASN A 1 131 ? 2.991 4.795 -12.753 1.00 31.81 131 ASN A N 1
ATOM 1075 C CA . ASN A 1 131 ? 4.423 4.655 -12.840 1.00 31.81 131 ASN A CA 1
ATOM 1076 C C . ASN A 1 131 ? 4.990 6.015 -12.356 1.00 31.81 131 ASN A C 1
ATOM 1078 O O . ASN A 1 131 ? 4.687 7.058 -12.929 1.00 31.81 131 ASN A O 1
ATOM 1082 N N . SER A 1 132 ? 5.699 6.053 -11.226 1.00 36.88 132 SER A N 1
ATOM 1083 C CA . SER A 1 132 ? 6.221 7.291 -10.601 1.00 36.88 132 SER A CA 1
ATOM 1084 C C . SER A 1 132 ? 7.728 7.483 -10.897 1.00 36.88 132 SER A C 1
ATOM 1086 O O . SER A 1 132 ? 8.2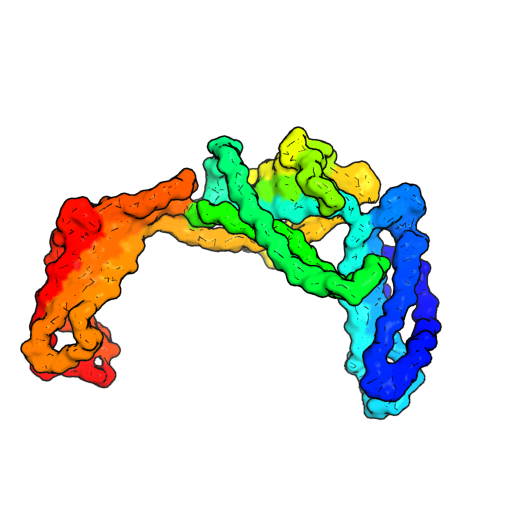90 6.579 -11.497 1.00 36.88 132 SER A O 1
ATOM 1088 N N . VAL A 1 133 ? 8.361 8.624 -10.515 1.00 33.66 133 VAL A N 1
ATOM 1089 C CA . VAL A 1 133 ? 9.712 9.259 -10.814 1.00 33.66 133 VAL A CA 1
ATOM 1090 C C . VAL A 1 133 ? 10.850 9.202 -9.730 1.00 33.66 133 VAL A C 1
ATOM 1092 O O . VAL A 1 133 ? 10.663 9.565 -8.579 1.00 33.66 133 VAL A O 1
ATOM 1095 N N . ALA A 1 134 ? 12.065 8.748 -10.083 1.00 31.94 134 ALA A N 1
ATOM 1096 C CA . ALA A 1 134 ? 13.157 8.439 -9.161 1.00 31.94 134 ALA A CA 1
ATOM 1097 C C . ALA A 1 134 ? 14.104 9.604 -9.316 1.00 31.94 134 ALA A C 1
ATOM 1099 O O . ALA A 1 134 ? 14.696 9.789 -10.380 1.00 31.94 134 ALA A O 1
ATOM 1100 N N . GLY A 1 135 ? 14.154 10.445 -8.289 1.00 35.38 135 GLY A N 1
ATOM 1101 C CA . GLY A 1 135 ? 15.019 11.617 -8.280 1.00 35.38 135 GLY A CA 1
ATOM 1102 C C . GLY A 1 135 ? 14.434 12.863 -7.625 1.00 35.38 135 GLY A C 1
ATOM 1103 O O . GLY A 1 135 ? 15.169 13.833 -7.486 1.00 35.38 135 GLY A O 1
ATOM 1104 N N . SER A 1 136 ? 13.168 12.878 -7.188 1.00 38.78 136 SER A N 1
ATOM 1105 C CA . SER A 1 136 ? 12.694 13.927 -6.275 1.00 38.78 136 SER A CA 1
ATOM 1106 C C . SER A 1 136 ? 12.759 13.426 -4.836 1.00 38.78 136 SER A C 1
ATOM 1108 O O . SER A 1 136 ? 12.068 12.481 -4.473 1.00 38.78 136 SER A O 1
ATOM 1110 N N . THR A 1 137 ? 13.564 14.085 -4.005 1.00 50.06 137 THR A N 1
ATOM 1111 C CA . THR A 1 137 ? 13.608 13.894 -2.542 1.00 50.06 137 THR A CA 1
ATOM 1112 C C . THR A 1 137 ? 12.299 14.287 -1.846 1.00 50.06 137 THR A C 1
ATOM 1114 O O . THR A 1 137 ? 12.116 14.005 -0.666 1.00 50.06 137 THR A O 1
ATOM 1117 N N . SER A 1 138 ? 11.374 14.922 -2.570 1.00 58.22 138 SER A N 1
ATOM 1118 C CA . SER A 1 138 ? 10.023 15.244 -2.131 1.00 58.22 138 SER A CA 1
ATOM 1119 C C . SER A 1 138 ? 8.979 14.393 -2.854 1.00 58.22 138 SER A C 1
ATOM 1121 O O . SER A 1 138 ? 8.734 14.553 -4.053 1.00 58.22 138 SER A O 1
ATOM 1123 N N . ASN A 1 139 ? 8.315 13.511 -2.111 1.00 70.06 139 ASN A N 1
ATOM 1124 C CA . ASN A 1 139 ? 7.080 12.885 -2.559 1.00 70.06 139 ASN A CA 1
ATOM 1125 C C . ASN A 1 139 ? 5.883 13.786 -2.239 1.00 70.06 139 ASN A C 1
ATOM 1127 O O . ASN A 1 139 ? 5.931 14.674 -1.384 1.00 70.06 139 ASN A O 1
ATOM 1131 N N . ILE A 1 140 ? 4.792 13.543 -2.944 1.00 75.62 140 ILE A N 1
ATOM 1132 C CA . ILE A 1 140 ? 3.471 14.059 -2.644 1.00 75.62 140 ILE A CA 1
ATOM 1133 C C . ILE A 1 140 ? 2.679 12.905 -2.050 1.00 75.62 140 ILE A C 1
ATOM 1135 O O . ILE A 1 140 ? 2.515 11.861 -2.682 1.00 75.62 140 ILE A O 1
ATOM 1139 N N . LEU A 1 141 ? 2.191 13.105 -0.833 1.00 81.44 141 LEU A N 1
ATOM 1140 C CA . LEU A 1 141 ? 1.207 12.227 -0.224 1.00 81.44 141 LEU A CA 1
ATOM 1141 C C . LEU A 1 141 ? -0.172 12.808 -0.508 1.00 81.44 141 LEU A C 1
ATOM 1143 O O . LEU A 1 141 ? -0.437 13.976 -0.221 1.00 81.44 141 LEU A O 1
ATOM 1147 N N . THR A 1 142 ? -1.052 11.992 -1.071 1.00 83.00 142 THR A N 1
ATOM 1148 C CA . THR A 1 142 ? -2.467 12.331 -1.198 1.00 83.00 142 THR A CA 1
ATOM 1149 C C . THR A 1 142 ? -3.264 11.379 -0.330 1.00 83.00 142 THR A C 1
ATOM 1151 O O . THR A 1 142 ? -3.083 10.164 -0.419 1.00 83.00 142 THR A O 1
ATOM 1154 N N . ALA A 1 143 ? -4.138 11.940 0.499 1.00 84.06 143 ALA A N 1
ATOM 1155 C CA . ALA A 1 143 ? -5.089 11.170 1.281 1.00 84.06 143 ALA A CA 1
ATOM 1156 C C . ALA A 1 143 ? -6.506 11.448 0.785 1.00 84.06 143 ALA A C 1
ATOM 1158 O O . ALA A 1 143 ? -6.845 12.591 0.453 1.00 84.06 143 ALA A O 1
ATOM 1159 N N . TRP A 1 144 ? -7.317 10.399 0.749 1.00 84.38 144 TRP A N 1
ATOM 1160 C CA . TRP A 1 144 ? -8.741 10.473 0.480 1.00 84.38 144 TRP A CA 1
ATOM 1161 C C . TRP A 1 144 ? -9.510 9.948 1.685 1.00 84.38 144 TRP A C 1
ATOM 1163 O O . TRP A 1 144 ? -9.346 8.795 2.076 1.00 84.38 144 TRP A O 1
ATOM 1173 N N . VAL A 1 145 ? -10.321 10.816 2.284 1.00 84.62 145 VAL A N 1
ATOM 1174 C CA . VAL A 1 145 ? -11.104 10.521 3.481 1.00 84.62 145 VAL A CA 1
ATOM 1175 C C . VAL A 1 145 ? -12.577 10.431 3.119 1.00 84.62 145 VAL A C 1
ATOM 1177 O O . VAL A 1 145 ? -13.155 11.359 2.539 1.00 84.62 145 VAL A O 1
ATOM 1180 N N . THR A 1 146 ? -13.188 9.313 3.495 1.00 79.88 146 THR A N 1
ATOM 1181 C CA . THR A 1 146 ? -14.594 9.010 3.230 1.00 79.88 146 THR A CA 1
ATOM 1182 C C . THR A 1 146 ? -15.299 8.475 4.474 1.00 79.88 146 THR A C 1
ATOM 1184 O O . THR A 1 146 ? -14.665 8.070 5.449 1.00 79.88 146 THR A O 1
ATOM 1187 N N . GLU A 1 147 ? -16.630 8.493 4.462 1.00 78.31 147 GLU A N 1
ATOM 1188 C CA . GLU A 1 147 ? -17.442 7.787 5.448 1.00 78.31 147 GLU A CA 1
ATOM 1189 C C . GLU A 1 147 ? -17.386 6.284 5.164 1.00 78.31 147 GLU A C 1
ATOM 1191 O O . GLU A 1 147 ? -17.765 5.833 4.084 1.00 78.31 147 GLU A O 1
ATOM 1196 N N . LEU A 1 148 ? -16.968 5.496 6.153 1.00 80.50 148 LEU A N 1
ATOM 1197 C CA . LEU A 1 148 ? -16.723 4.059 6.022 1.00 80.50 148 LEU A CA 1
ATOM 1198 C C . LEU A 1 148 ? -17.951 3.280 5.519 1.00 80.50 148 LEU A C 1
ATOM 1200 O O . LEU A 1 148 ? -17.810 2.307 4.784 1.00 80.50 148 LEU A O 1
ATOM 1204 N N . MET A 1 149 ? -19.157 3.701 5.908 1.00 78.31 149 MET A N 1
ATOM 1205 C CA . MET A 1 149 ? -20.401 3.008 5.553 1.00 78.31 149 MET A CA 1
ATOM 1206 C C . MET A 1 149 ? -20.889 3.305 4.134 1.00 78.31 149 MET A C 1
ATOM 1208 O O . MET A 1 149 ? -21.528 2.450 3.522 1.00 78.31 149 MET A O 1
ATOM 1212 N N . THR A 1 150 ? -20.645 4.513 3.625 1.00 72.19 150 THR A N 1
ATOM 1213 C CA . THR A 1 150 ? -21.265 4.998 2.378 1.00 72.19 150 THR A CA 1
ATOM 1214 C C . THR A 1 150 ? -20.252 5.270 1.269 1.00 72.19 150 THR A C 1
ATOM 1216 O O . THR A 1 150 ? -20.634 5.350 0.103 1.00 72.19 150 THR A O 1
ATOM 1219 N N . GLY A 1 151 ? -18.973 5.435 1.614 1.00 71.62 151 GLY A N 1
ATOM 1220 C CA . GLY A 1 151 ? -17.933 5.933 0.718 1.00 71.62 151 GLY A CA 1
ATOM 1221 C C . GLY A 1 151 ? -18.079 7.421 0.376 1.00 71.62 151 GLY A C 1
ATOM 1222 O O . GLY A 1 151 ? -17.382 7.909 -0.515 1.00 71.62 151 GLY A O 1
ATOM 1223 N N . ALA A 1 152 ? -18.980 8.159 1.037 1.00 74.50 152 ALA A N 1
ATOM 1224 C CA . ALA A 1 152 ? -19.173 9.581 0.773 1.00 74.50 152 ALA A CA 1
ATOM 1225 C C . ALA A 1 152 ? -17.937 10.395 1.207 1.00 74.50 152 ALA A C 1
ATOM 1227 O O . ALA A 1 152 ? -17.374 10.122 2.268 1.00 74.50 152 ALA A O 1
ATOM 1228 N N . PRO A 1 153 ? -17.505 11.404 0.429 1.00 74.50 153 PRO A N 1
ATOM 1229 C CA . PRO A 1 153 ? -16.337 12.210 0.772 1.00 74.50 153 PRO A CA 1
ATOM 1230 C C . PRO A 1 153 ? -16.561 13.033 2.047 1.00 74.50 153 PRO A C 1
ATOM 1232 O O . PRO A 1 153 ? -17.598 13.683 2.195 1.00 74.50 153 PRO A O 1
ATOM 1235 N N . ILE A 1 154 ? -15.562 13.071 2.934 1.00 85.44 154 ILE A N 1
ATOM 1236 C CA . ILE A 1 154 ? -15.613 13.869 4.167 1.00 85.44 154 ILE A CA 1
ATOM 1237 C C . ILE A 1 154 ? -14.786 15.141 3.994 1.00 85.44 154 ILE A C 1
ATOM 1239 O O . ILE A 1 154 ? -13.561 15.098 3.909 1.00 85.44 154 ILE A O 1
ATOM 1243 N N . ASN A 1 155 ? -15.465 16.286 3.978 1.00 96.06 155 ASN A N 1
ATOM 1244 C CA . ASN A 1 155 ? -14.842 17.609 3.941 1.00 96.06 155 ASN A CA 1
ATOM 1245 C C . ASN A 1 155 ? -14.313 18.029 5.324 1.00 96.06 155 ASN A C 1
ATOM 1247 O O . ASN A 1 155 ? -14.948 17.749 6.349 1.00 96.06 155 ASN A O 1
ATOM 1251 N N . GLN A 1 156 ? -13.202 18.770 5.351 1.00 97.50 156 GLN A N 1
ATOM 1252 C CA . GLN A 1 156 ? -12.590 19.311 6.572 1.00 97.50 156 GLN A CA 1
ATOM 1253 C C . GLN A 1 156 ? -12.282 18.235 7.630 1.00 97.50 156 GLN A C 1
ATOM 1255 O O . GLN A 1 156 ? -12.515 18.446 8.821 1.00 97.50 156 GLN A O 1
ATOM 1260 N N . ALA A 1 157 ? -11.845 17.050 7.203 1.00 96.62 157 ALA A N 1
ATOM 1261 C CA . ALA A 1 157 ? -11.161 16.104 8.079 1.00 96.62 157 ALA A CA 1
ATOM 1262 C C . ALA A 1 157 ? -9.688 16.512 8.171 1.00 96.62 157 ALA A C 1
ATOM 1264 O O . ALA A 1 157 ? -9.083 16.874 7.159 1.00 96.62 157 ALA A O 1
ATOM 1265 N N . ILE A 1 158 ? -9.124 16.473 9.371 1.00 98.00 158 ILE A N 1
ATOM 1266 C CA . ILE A 1 158 ? -7.734 16.826 9.643 1.00 98.00 158 ILE A CA 1
ATOM 1267 C C . ILE A 1 158 ? -6.887 15.579 9.411 1.00 98.00 158 ILE A C 1
ATOM 1269 O O . ILE A 1 158 ? -7.054 14.579 10.098 1.00 98.00 158 ILE A O 1
ATOM 1273 N N . VAL A 1 159 ? -5.982 15.630 8.440 1.00 94.06 159 VAL A N 1
ATOM 1274 C CA . VAL A 1 159 ? -5.045 14.551 8.118 1.00 94.06 159 VAL A CA 1
ATOM 1275 C C . VAL A 1 159 ? -3.655 14.951 8.587 1.00 94.06 159 VAL A C 1
ATOM 1277 O O . VAL A 1 159 ? -3.114 15.955 8.119 1.00 94.06 159 VAL A O 1
ATOM 1280 N N . SER A 1 160 ? -3.072 14.157 9.478 1.00 92.19 160 SER A N 1
ATOM 1281 C CA . SER A 1 160 ? -1.754 14.379 10.072 1.00 92.19 160 SER A CA 1
ATOM 1282 C C . SER A 1 160 ? -0.823 13.206 9.779 1.00 92.19 160 SER A C 1
ATOM 1284 O O . SER A 1 160 ? -1.207 12.050 9.926 1.00 92.19 160 SER A O 1
ATOM 1286 N N . VAL A 1 161 ? 0.405 13.496 9.358 1.00 85.38 161 VAL A N 1
ATOM 1287 C CA . VAL A 1 161 ? 1.466 12.508 9.111 1.00 85.38 161 VAL A CA 1
ATOM 1288 C C . VAL A 1 161 ? 2.815 13.173 9.366 1.00 85.38 161 VAL A C 1
ATOM 1290 O O . VAL A 1 161 ? 3.046 14.298 8.907 1.00 85.38 161 VAL A O 1
ATOM 1293 N N . SER A 1 162 ? 3.708 12.508 10.101 1.00 80.94 162 SER A N 1
ATOM 1294 C CA . SER A 1 162 ? 4.946 13.135 10.585 1.00 80.94 162 SER A CA 1
ATOM 1295 C C . SER A 1 162 ? 4.635 14.461 11.315 1.00 80.94 162 SER A C 1
ATOM 1297 O O . SER A 1 162 ? 3.757 14.527 12.169 1.00 80.94 162 SER A O 1
ATOM 1299 N N . ASN A 1 163 ? 5.301 15.554 10.935 1.00 83.38 163 ASN A N 1
ATOM 1300 C CA . ASN A 1 163 ? 5.064 16.912 11.423 1.00 83.38 163 ASN A CA 1
ATOM 1301 C C . ASN A 1 163 ? 4.140 17.750 10.515 1.00 83.38 163 ASN A C 1
ATOM 1303 O O . ASN A 1 163 ? 4.153 18.981 10.593 1.00 83.38 163 ASN A O 1
ATOM 1307 N N . LYS A 1 164 ? 3.394 17.118 9.601 1.00 87.56 164 LYS A N 1
ATOM 1308 C CA . LYS A 1 164 ? 2.551 17.804 8.613 1.00 87.56 164 LYS A CA 1
ATOM 1309 C C . LYS A 1 164 ? 1.081 17.517 8.877 1.00 87.56 164 LYS A C 1
ATOM 1311 O O . LYS A 1 164 ? 0.699 16.373 9.087 1.00 87.56 164 LYS A O 1
ATOM 1316 N N . THR A 1 165 ? 0.260 18.555 8.748 1.00 93.06 165 THR A N 1
ATOM 1317 C CA . THR A 1 165 ? -1.195 18.470 8.894 1.00 93.06 165 THR A CA 1
ATOM 1318 C C . THR A 1 165 ? -1.888 19.205 7.751 1.00 93.06 165 THR A C 1
ATOM 1320 O O . THR A 1 165 ? -1.445 20.281 7.332 1.00 93.06 165 THR A O 1
ATOM 1323 N N . LYS A 1 166 ? -2.975 18.632 7.226 1.00 95.19 166 LYS A N 1
ATOM 1324 C CA . LYS A 1 166 ? -3.781 19.223 6.155 1.00 95.19 166 LYS A CA 1
ATOM 1325 C C . LYS A 1 166 ? -5.250 18.838 6.283 1.00 95.19 166 LYS A C 1
ATOM 1327 O O . LYS A 1 166 ? -5.564 17.705 6.611 1.00 95.19 166 LYS A O 1
ATOM 1332 N N . GLU A 1 167 ? -6.143 19.767 5.963 1.00 97.12 167 GLU A N 1
ATOM 1333 C CA . GLU A 1 167 ? -7.574 19.480 5.869 1.00 97.12 167 GLU A CA 1
ATOM 1334 C C . GLU A 1 167 ? -7.966 18.943 4.489 1.00 97.12 167 GLU A C 1
ATOM 1336 O O . GLU A 1 167 ? -7.433 19.375 3.458 1.00 97.12 167 GLU A O 1
ATOM 1341 N N . THR A 1 168 ? -8.936 18.032 4.469 1.00 90.44 168 THR A N 1
ATOM 1342 C CA . THR A 1 168 ? -9.583 17.574 3.238 1.00 90.44 168 THR A CA 1
ATOM 1343 C C . THR A 1 168 ? -10.523 18.626 2.653 1.00 90.44 168 THR A C 1
ATOM 1345 O O . THR A 1 168 ? -11.162 19.400 3.364 1.00 90.44 168 THR A O 1
ATOM 1348 N N . ASN A 1 169 ? -10.627 18.646 1.326 1.00 87.81 169 ASN A N 1
ATOM 1349 C CA . ASN A 1 169 ? -11.560 19.494 0.589 1.00 87.81 169 ASN A CA 1
ATOM 1350 C C . ASN A 1 169 ? -12.953 18.839 0.450 1.00 87.81 169 ASN A C 1
ATOM 1352 O O . ASN A 1 169 ? -13.196 17.740 0.944 1.00 87.81 169 ASN A O 1
ATOM 1356 N N . GLN A 1 170 ? -13.866 19.476 -0.295 1.00 90.25 170 GLN A N 1
ATOM 1357 C CA . GLN A 1 170 ? -15.233 18.976 -0.530 1.00 90.25 170 GLN A CA 1
ATOM 1358 C C . GLN A 1 170 ? -15.301 17.593 -1.206 1.00 90.25 170 GLN A C 1
ATOM 1360 O O . GLN A 1 170 ? -16.345 16.952 -1.180 1.00 90.25 170 GLN A O 1
ATOM 1365 N N . GLN A 1 171 ? -14.207 17.134 -1.817 1.00 77.38 171 GLN A N 1
ATOM 1366 C CA . GLN A 1 171 ? -14.086 15.810 -2.429 1.00 77.38 171 GLN A CA 1
ATOM 1367 C C . GLN A 1 171 ? -13.457 14.782 -1.475 1.00 77.38 171 GLN A C 1
ATOM 1369 O O . GLN A 1 171 ? -13.187 13.659 -1.891 1.00 77.38 171 GLN A O 1
ATOM 1374 N N . GLY A 1 172 ? -13.206 15.149 -0.215 1.00 75.75 172 GLY A N 1
ATOM 1375 C CA . GLY A 1 172 ? -12.533 14.304 0.769 1.00 75.75 172 GLY A CA 1
ATOM 1376 C C . GLY A 1 172 ? -11.022 14.221 0.576 1.00 75.75 172 GLY A C 1
ATOM 1377 O O . GLY A 1 172 ? -10.376 13.401 1.212 1.00 75.75 172 GLY A O 1
ATOM 1378 N N . LEU A 1 173 ? -10.435 15.032 -0.308 1.00 81.81 173 LEU A N 1
ATOM 1379 C CA . LEU A 1 173 ? -9.024 14.926 -0.680 1.00 81.81 173 LEU A CA 1
ATOM 1380 C C . LEU A 1 173 ? -8.170 15.960 0.045 1.00 81.81 173 LEU A C 1
ATOM 1382 O O . LEU A 1 173 ? -8.530 17.139 0.092 1.00 81.81 173 LEU A O 1
ATOM 1386 N N . CYS A 1 174 ? -6.991 15.551 0.508 1.00 84.94 174 CYS A N 1
ATOM 1387 C CA . CYS A 1 174 ? -5.925 16.470 0.890 1.00 84.94 174 CYS A CA 1
ATOM 1388 C C . CYS A 1 174 ? -4.593 16.070 0.250 1.00 84.94 174 CYS A C 1
ATOM 1390 O O . CYS A 1 174 ? -4.327 14.895 0.002 1.00 84.94 174 CYS A O 1
ATOM 1392 N N . ILE A 1 175 ? -3.743 17.066 0.010 1.00 84.81 175 ILE A N 1
ATOM 1393 C CA . ILE A 1 175 ? -2.415 16.890 -0.578 1.00 84.81 175 ILE A CA 1
ATOM 1394 C C . ILE A 1 175 ? -1.378 17.445 0.397 1.00 84.81 175 ILE A C 1
ATOM 1396 O O . ILE A 1 175 ? -1.452 18.611 0.798 1.00 84.81 175 ILE A O 1
ATOM 1400 N N . ILE A 1 176 ? -0.412 16.603 0.756 1.00 84.94 176 ILE A N 1
ATOM 1401 C CA . ILE A 1 176 ? 0.734 16.925 1.601 1.00 84.94 176 ILE A CA 1
ATOM 1402 C C . ILE A 1 176 ? 1.990 16.859 0.731 1.00 84.94 176 ILE A C 1
ATOM 1404 O O . ILE A 1 176 ? 2.456 15.793 0.330 1.00 84.94 176 ILE A O 1
ATOM 1408 N N . GLU A 1 177 ? 2.530 18.033 0.416 1.00 82.75 177 GLU A N 1
ATOM 1409 C CA . GLU A 1 177 ? 3.741 18.177 -0.390 1.00 82.75 177 GLU A CA 1
ATOM 1410 C C . GLU A 1 177 ? 5.008 17.945 0.445 1.00 82.75 177 GLU A C 1
ATOM 1412 O O . GLU A 1 177 ? 5.049 18.189 1.661 1.00 82.75 177 GLU A O 1
ATOM 1417 N N . ASN A 1 178 ? 6.086 17.542 -0.230 1.00 76.19 178 ASN A N 1
ATOM 1418 C CA . ASN A 1 178 ? 7.392 17.295 0.383 1.00 76.19 178 ASN A CA 1
ATOM 1419 C C . ASN A 1 178 ? 7.327 16.268 1.522 1.00 76.19 178 ASN A C 1
ATOM 1421 O O . ASN A 1 178 ? 7.917 16.471 2.583 1.00 76.19 178 ASN A O 1
ATOM 1425 N N . TYR A 1 179 ? 6.563 15.198 1.312 1.00 75.06 179 TYR A N 1
ATOM 1426 C CA . TYR A 1 179 ? 6.588 14.005 2.144 1.00 75.06 179 TYR A CA 1
ATOM 1427 C C . TYR A 1 179 ? 7.852 13.201 1.805 1.00 75.06 179 TYR A C 1
ATOM 1429 O O . TYR A 1 179 ? 8.118 12.935 0.635 1.00 75.06 179 TYR A O 1
ATOM 1437 N N . THR A 1 180 ? 8.662 12.849 2.802 1.00 67.88 180 THR A N 1
ATOM 1438 C CA . THR A 1 180 ? 9.864 12.025 2.606 1.00 67.88 180 THR A CA 1
ATOM 1439 C C . THR A 1 180 ? 9.675 10.679 3.285 1.00 67.88 180 THR A C 1
ATOM 1441 O O . THR A 1 180 ? 9.197 10.610 4.412 1.00 67.88 180 THR A O 1
ATOM 1444 N N . THR A 1 181 ? 10.064 9.611 2.591 1.00 60.16 181 THR A N 1
ATOM 1445 C CA . THR A 1 181 ? 10.136 8.254 3.152 1.00 60.16 181 THR A CA 1
ATOM 1446 C C . THR A 1 181 ? 11.573 7.795 3.388 1.00 60.16 181 THR A C 1
ATOM 1448 O O . THR A 1 181 ? 11.780 6.664 3.820 1.00 60.16 181 THR A O 1
ATOM 1451 N N . GLN A 1 182 ? 12.568 8.625 3.054 1.00 51.94 182 GLN A N 1
ATOM 1452 C CA . GLN A 1 182 ? 13.985 8.315 3.241 1.00 51.94 182 GLN A CA 1
ATOM 1453 C C . GLN A 1 182 ? 14.567 9.110 4.416 1.00 51.94 182 GLN A C 1
ATOM 1455 O O . GLN A 1 182 ? 14.379 10.324 4.500 1.00 51.94 182 GLN A O 1
ATOM 1460 N N . ASN A 1 183 ? 15.350 8.396 5.232 1.00 45.00 183 ASN A N 1
ATOM 1461 C CA . ASN A 1 183 ? 16.322 8.873 6.228 1.00 45.00 183 ASN A CA 1
ATOM 1462 C C . ASN A 1 183 ? 15.852 9.196 7.648 1.00 45.00 183 ASN A C 1
ATOM 1464 O O . ASN A 1 183 ? 16.584 9.863 8.372 1.00 45.00 183 ASN A O 1
ATOM 1468 N N . ASP A 1 184 ? 14.722 8.669 8.098 1.00 46.91 184 ASP A N 1
ATOM 1469 C CA . ASP A 1 184 ? 14.428 8.685 9.528 1.00 46.91 184 ASP A CA 1
ATOM 1470 C C . ASP A 1 184 ? 13.879 7.317 9.927 1.00 46.91 184 ASP A C 1
ATOM 1472 O O . ASP A 1 184 ? 12.843 6.877 9.427 1.00 46.91 184 ASP A O 1
ATOM 1476 N N . GLU A 1 185 ? 14.612 6.614 10.783 1.00 46.09 185 GLU A N 1
ATOM 1477 C CA . GLU A 1 185 ? 14.216 5.319 11.345 1.00 46.09 185 GLU A CA 1
ATOM 1478 C C . GLU A 1 185 ? 12.999 5.449 12.289 1.00 46.09 185 GLU A C 1
ATOM 1480 O O . GLU A 1 185 ? 12.534 4.458 12.853 1.00 46.09 185 GLU A O 1
ATOM 1485 N N . SER A 1 186 ? 12.456 6.662 12.461 1.00 53.44 186 SER A N 1
ATOM 1486 C CA . SER A 1 186 ? 11.273 6.933 13.266 1.00 53.44 186 SER A CA 1
ATOM 1487 C C . SER A 1 186 ? 9.996 6.364 12.621 1.00 53.44 186 SER A C 1
ATOM 1489 O O . SER A 1 186 ? 9.578 6.709 11.513 1.00 53.44 186 SER A O 1
ATOM 1491 N N . ILE A 1 187 ? 9.327 5.479 13.365 1.00 51.69 187 ILE A N 1
ATOM 1492 C CA . ILE A 1 187 ? 8.012 4.901 13.029 1.00 51.69 187 ILE A CA 1
ATOM 1493 C C . ILE A 1 187 ? 6.962 6.008 12.787 1.00 51.69 187 ILE A C 1
ATOM 1495 O O . ILE A 1 187 ? 6.027 5.824 12.006 1.00 51.69 187 ILE A O 1
ATOM 1499 N N . GLU A 1 188 ? 7.155 7.184 13.392 1.00 53.47 188 GLU A N 1
ATOM 1500 C CA . GLU A 1 188 ? 6.304 8.375 13.262 1.00 53.47 188 GLU A CA 1
ATOM 1501 C C . GLU A 1 188 ? 6.126 8.845 11.810 1.00 53.47 188 GLU A C 1
ATOM 1503 O O . GLU A 1 188 ? 5.078 9.391 11.464 1.00 53.47 188 GLU A O 1
ATOM 1508 N N . ASN A 1 189 ? 7.085 8.563 10.920 1.00 59.47 189 ASN A N 1
ATOM 1509 C CA . ASN A 1 189 ? 6.975 8.944 9.511 1.00 59.47 189 ASN A CA 1
ATOM 1510 C C . ASN A 1 189 ? 6.036 8.066 8.676 1.00 59.47 189 ASN A C 1
ATOM 1512 O O . ASN A 1 189 ? 5.805 8.365 7.501 1.00 59.47 189 ASN A O 1
ATOM 1516 N N . ARG A 1 190 ? 5.487 6.991 9.253 1.00 66.62 190 ARG A N 1
ATOM 1517 C CA . ARG A 1 190 ? 4.650 6.016 8.533 1.00 66.62 190 ARG A CA 1
ATOM 1518 C C . ARG A 1 190 ? 3.211 5.946 9.034 1.00 66.62 190 ARG A C 1
ATOM 1520 O O . ARG A 1 190 ? 2.412 5.256 8.409 1.00 66.62 190 ARG A O 1
ATOM 1527 N N . ILE A 1 191 ? 2.881 6.653 10.118 1.00 78.44 191 ILE A N 1
ATOM 1528 C CA . ILE A 1 191 ? 1.525 6.685 10.670 1.00 78.44 191 ILE A CA 1
ATOM 1529 C C . ILE A 1 191 ? 0.816 7.942 10.175 1.00 78.44 191 ILE A C 1
ATOM 1531 O O . ILE A 1 191 ? 1.221 9.063 10.480 1.00 78.44 191 ILE A O 1
ATOM 1535 N N . LEU A 1 192 ? -0.261 7.745 9.422 1.00 86.38 192 LEU A N 1
ATOM 1536 C CA . LEU A 1 192 ? -1.211 8.798 9.093 1.00 86.38 192 LEU A CA 1
ATOM 1537 C C . LEU A 1 192 ? -2.401 8.698 10.039 1.00 86.38 192 LEU A C 1
ATOM 1539 O O . LEU A 1 192 ? -3.003 7.636 10.174 1.00 86.38 192 LEU A O 1
ATOM 1543 N N . VAL A 1 193 ? -2.736 9.809 10.678 1.00 91.56 193 VAL A N 1
ATOM 1544 C CA . VAL A 1 193 ? -3.882 9.953 11.573 1.00 91.56 193 VAL A CA 1
ATOM 1545 C C . VAL A 1 193 ? -4.890 10.876 10.905 1.00 91.56 193 VAL A C 1
ATOM 1547 O O . VAL A 1 193 ? -4.523 11.946 10.419 1.00 91.56 193 VAL A O 1
ATOM 1550 N N . VAL A 1 194 ? -6.154 10.466 10.873 1.00 93.50 194 VAL A N 1
ATOM 1551 C CA . VAL A 1 194 ? -7.263 11.300 10.403 1.00 93.50 194 VAL A CA 1
ATOM 1552 C C . VAL A 1 194 ? -8.199 11.575 11.559 1.00 93.50 194 VAL A C 1
ATOM 1554 O O . VAL A 1 194 ? -8.622 10.641 12.234 1.00 93.50 194 VAL A O 1
ATOM 1557 N N . GLU A 1 195 ? -8.551 12.840 11.749 1.00 96.88 195 GLU A N 1
ATOM 1558 C CA . GLU A 1 195 ? -9.465 13.304 12.787 1.00 96.88 195 GLU A CA 1
ATOM 1559 C C . GLU A 1 195 ? -10.626 14.079 12.170 1.00 96.88 195 GLU A C 1
ATOM 1561 O O . GLU A 1 195 ? -10.448 14.937 11.298 1.00 96.88 195 GLU A O 1
ATOM 1566 N N . LYS A 1 196 ? -11.837 13.789 12.641 1.00 96.00 196 LYS A N 1
ATOM 1567 C CA . LYS A 1 196 ? -13.031 14.565 12.313 1.00 96.00 196 LYS A CA 1
ATOM 1568 C C . LYS A 1 196 ? -13.965 14.563 13.511 1.00 96.00 196 LYS A C 1
ATOM 1570 O O . LYS A 1 196 ? -14.444 13.509 13.918 1.00 96.00 196 LYS A O 1
ATOM 1575 N N . ASP A 1 197 ? -14.239 15.752 14.037 1.00 94.44 197 ASP A N 1
ATOM 1576 C CA . ASP A 1 197 ? -15.077 15.956 15.218 1.00 94.44 197 ASP A CA 1
ATOM 1577 C C . ASP A 1 197 ? -14.591 15.101 16.403 1.00 94.44 197 ASP A C 1
ATOM 1579 O O . ASP A 1 197 ? -13.524 15.365 16.954 1.00 94.44 197 ASP A O 1
ATOM 1583 N N . ASP A 1 198 ? -15.339 14.070 16.795 1.00 93.69 198 ASP A N 1
ATOM 1584 C CA . ASP A 1 198 ? -14.985 13.166 17.889 1.00 93.69 198 ASP A CA 1
ATOM 1585 C C . ASP A 1 198 ? -14.432 11.804 17.430 1.00 93.69 198 ASP A C 1
ATOM 1587 O O . ASP A 1 198 ? -14.192 10.925 18.266 1.00 93.69 198 ASP A O 1
ATOM 1591 N N . ASP A 1 199 ? -14.221 11.636 16.126 1.00 92.75 199 ASP A N 1
ATOM 1592 C CA . ASP A 1 199 ? -13.785 10.408 15.468 1.00 92.75 199 ASP A CA 1
ATOM 1593 C C . ASP A 1 199 ? -12.320 10.478 15.020 1.00 92.75 199 ASP A C 1
ATOM 1595 O O . ASP A 1 199 ? -11.807 11.543 14.663 1.00 92.75 199 ASP A O 1
ATOM 1599 N N . GLN A 1 200 ? -11.656 9.322 15.012 1.00 92.50 200 GLN A N 1
ATOM 1600 C CA . GLN A 1 200 ? -10.275 9.193 14.571 1.00 92.50 200 GLN A CA 1
ATOM 1601 C C . GLN A 1 200 ? -10.019 7.814 13.955 1.00 92.50 200 GLN A C 1
ATOM 1603 O O . GLN A 1 200 ? -10.386 6.788 14.534 1.00 92.50 200 GLN A O 1
ATOM 1608 N N . CYS A 1 201 ? -9.300 7.782 12.834 1.00 86.94 201 CYS A N 1
ATOM 1609 C CA . CYS A 1 201 ? -8.731 6.557 12.274 1.00 86.94 201 CYS A CA 1
ATOM 1610 C C . CYS A 1 201 ? -7.231 6.724 12.004 1.00 86.94 201 CYS A C 1
ATOM 1612 O O . CYS A 1 201 ? -6.715 7.843 11.953 1.00 86.94 201 CYS A O 1
ATOM 1614 N N . MET A 1 202 ? -6.513 5.605 11.874 1.00 85.38 202 MET A N 1
ATOM 1615 C CA . MET A 1 202 ? -5.086 5.627 11.562 1.00 85.38 202 MET A CA 1
ATOM 1616 C C . MET A 1 202 ? -4.755 4.635 10.453 1.00 85.38 202 MET A C 1
ATOM 1618 O O . MET A 1 202 ? -5.389 3.590 10.335 1.00 85.38 202 MET A O 1
ATOM 1622 N N . SER A 1 203 ? -3.734 4.960 9.669 1.00 81.44 203 SER A N 1
ATOM 1623 C CA . SER A 1 203 ? -3.110 4.063 8.703 1.00 81.44 203 SER A CA 1
ATOM 1624 C C . SER A 1 203 ? -1.627 3.959 9.036 1.00 81.44 203 SER A C 1
ATOM 1626 O O . SER A 1 203 ? -0.939 4.975 9.095 1.00 81.44 203 SER A O 1
ATOM 1628 N N . VAL A 1 204 ? -1.153 2.741 9.305 1.00 70.38 204 VAL A N 1
ATOM 1629 C CA . VAL A 1 204 ? 0.217 2.465 9.783 1.00 70.38 204 VAL A CA 1
ATOM 1630 C C . VAL A 1 204 ? 1.172 2.005 8.676 1.00 70.38 204 VAL A C 1
ATOM 1632 O O . VAL A 1 204 ? 2.366 1.853 8.917 1.00 70.38 204 VAL A O 1
ATOM 1635 N N . ASP A 1 205 ? 0.660 1.824 7.457 1.00 63.84 205 ASP A N 1
ATOM 1636 C CA . ASP A 1 205 ? 1.385 1.219 6.339 1.00 63.84 205 ASP A CA 1
ATOM 1637 C C . ASP A 1 205 ? 1.356 2.116 5.098 1.00 63.84 205 ASP A C 1
ATOM 1639 O O . ASP A 1 205 ? 0.805 1.786 4.045 1.00 63.84 205 ASP A O 1
ATOM 1643 N N . ILE A 1 206 ? 1.988 3.286 5.211 1.00 67.12 206 ILE A N 1
ATOM 1644 C CA . ILE A 1 206 ? 2.223 4.154 4.056 1.00 67.12 206 ILE A CA 1
ATOM 1645 C C . ILE A 1 206 ? 3.418 3.599 3.275 1.00 67.12 206 ILE A C 1
ATOM 1647 O O . ILE A 1 206 ? 4.582 3.776 3.648 1.00 67.12 206 ILE A O 1
ATOM 1651 N N . TYR A 1 207 ? 3.131 2.900 2.179 1.00 59.56 207 TYR A N 1
ATOM 1652 C CA . TYR A 1 207 ? 4.154 2.452 1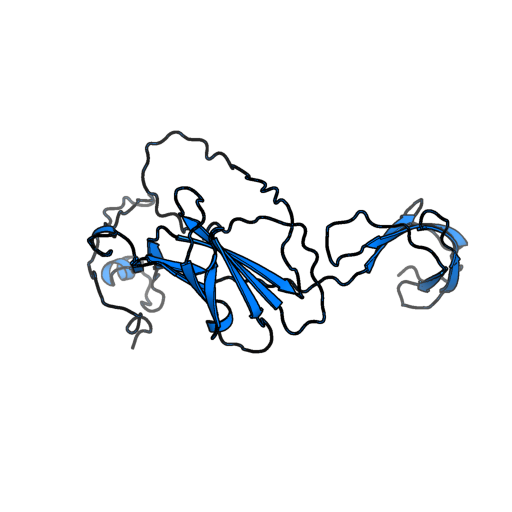.242 1.00 59.56 207 TYR A CA 1
ATOM 1653 C C . TYR A 1 207 ? 4.404 3.510 0.170 1.00 59.56 207 TYR A C 1
ATOM 1655 O O . TYR A 1 207 ? 3.489 4.001 -0.487 1.00 59.56 207 TYR A O 1
ATOM 1663 N N . SER A 1 208 ? 5.681 3.818 -0.036 1.00 57.22 208 SER A N 1
ATOM 1664 C CA . SER A 1 208 ? 6.149 4.559 -1.200 1.00 57.22 208 SER A CA 1
ATOM 1665 C C . SER A 1 208 ? 6.910 3.592 -2.085 1.00 57.22 208 SER A C 1
ATOM 1667 O O . SER A 1 208 ? 7.940 3.055 -1.676 1.00 57.22 208 SER A O 1
ATOM 1669 N N . TYR A 1 209 ? 6.421 3.373 -3.301 1.00 50.22 209 TYR A N 1
ATOM 1670 C CA . TYR A 1 209 ? 7.191 2.643 -4.295 1.00 50.22 209 TYR A CA 1
ATOM 1671 C C . TYR A 1 209 ? 8.244 3.570 -4.889 1.00 50.22 209 TYR A C 1
ATOM 1673 O O . TYR A 1 209 ? 7.953 4.708 -5.267 1.00 50.22 209 TYR A O 1
ATOM 1681 N N . ALA A 1 210 ? 9.481 3.073 -4.949 1.00 46.97 210 ALA A N 1
ATOM 1682 C CA . ALA A 1 210 ? 10.509 3.708 -5.747 1.00 46.97 210 ALA A CA 1
ATOM 1683 C C . ALA A 1 210 ? 10.011 3.779 -7.186 1.00 46.97 210 ALA A C 1
ATOM 1685 O O . ALA A 1 210 ? 9.398 2.860 -7.725 1.00 46.97 210 ALA A O 1
ATOM 1686 N N . SER A 1 211 ? 10.270 4.908 -7.793 1.00 56.53 211 SER A N 1
ATOM 1687 C CA . SER A 1 211 ? 9.915 5.130 -9.167 1.00 56.53 211 SER A CA 1
ATOM 1688 C C . SER A 1 211 ? 10.635 4.250 -10.173 1.00 56.53 211 SER A C 1
ATOM 1690 O O . SER A 1 211 ? 11.817 3.937 -10.020 1.00 56.53 211 SER A O 1
ATOM 1692 N N . VAL A 1 212 ? 9.960 4.086 -11.310 1.00 51.75 212 VAL A N 1
ATOM 1693 C CA . VAL A 1 212 ? 10.586 3.754 -12.584 1.00 51.75 212 VAL A CA 1
ATOM 1694 C C . VAL A 1 212 ? 10.795 5.039 -13.420 1.00 51.75 212 VAL A C 1
ATOM 1696 O O . VAL A 1 212 ? 9.835 5.760 -13.667 1.00 51.75 212 VAL A O 1
ATOM 1699 N N . PRO A 1 213 ? 12.012 5.406 -13.855 1.00 58.62 213 PRO A N 1
ATOM 1700 C CA . PRO A 1 213 ? 12.194 6.523 -14.788 1.00 58.62 213 PRO A CA 1
ATOM 1701 C C . PRO A 1 213 ? 11.534 6.233 -16.149 1.00 58.62 213 PRO A C 1
ATOM 1703 O O . PRO A 1 213 ? 11.204 5.086 -16.450 1.00 58.62 213 PRO A O 1
ATOM 1706 N N . ASP A 1 214 ? 11.380 7.260 -16.998 1.00 71.81 214 ASP A N 1
ATOM 1707 C CA . ASP A 1 214 ? 11.099 7.028 -18.421 1.00 71.81 214 ASP A CA 1
ATOM 1708 C C . ASP A 1 214 ? 12.150 6.053 -18.963 1.00 71.81 214 ASP A C 1
ATOM 1710 O O . ASP A 1 214 ? 13.351 6.232 -18.733 1.00 71.81 214 ASP A O 1
ATOM 1714 N N . ALA A 1 215 ? 11.700 5.004 -19.642 1.00 72.06 215 ALA A N 1
ATOM 1715 C CA . ALA A 1 215 ? 12.558 3.873 -19.951 1.00 72.06 215 ALA A CA 1
ATOM 1716 C C . ALA A 1 215 ? 12.316 3.357 -21.362 1.00 72.06 215 ALA A C 1
ATOM 1718 O O . ALA A 1 215 ? 11.188 3.311 -21.858 1.00 72.06 215 ALA A O 1
ATOM 1719 N N . TYR A 1 216 ? 13.393 2.896 -21.991 1.00 77.50 216 TYR A N 1
ATOM 1720 C CA . TYR A 1 216 ? 13.269 2.001 -23.126 1.00 77.50 216 TYR A CA 1
ATOM 1721 C C . TYR A 1 216 ? 12.933 0.606 -22.609 1.00 77.50 216 TYR A C 1
ATOM 1723 O O . TYR A 1 216 ? 13.680 0.039 -21.812 1.00 77.50 216 TYR A O 1
ATOM 1731 N N . VAL A 1 217 ? 11.813 0.058 -23.065 1.00 78.94 217 VAL A N 1
ATOM 1732 C CA . VAL A 1 217 ? 11.378 -1.308 -22.771 1.00 78.94 217 VAL A CA 1
ATOM 1733 C C . VAL A 1 217 ? 11.565 -2.176 -24.006 1.00 78.94 217 VAL A C 1
ATOM 1735 O O . VAL A 1 217 ? 11.349 -1.731 -25.137 1.00 78.94 217 VAL A O 1
ATOM 1738 N N . TRP A 1 218 ? 11.995 -3.412 -23.781 1.00 81.56 218 TRP A N 1
ATOM 1739 C CA . TRP A 1 218 ? 12.496 -4.292 -24.826 1.00 81.56 218 TRP A CA 1
ATOM 1740 C C . TRP A 1 218 ? 11.771 -5.626 -24.753 1.00 81.56 218 TRP A C 1
ATOM 1742 O O . TRP A 1 218 ? 11.576 -6.179 -23.672 1.00 81.56 218 TRP A O 1
ATOM 1752 N N . HIS A 1 219 ? 11.406 -6.161 -25.909 1.00 76.38 219 HIS A N 1
ATOM 1753 C CA . HIS A 1 219 ? 11.009 -7.554 -26.047 1.00 76.38 219 HIS A CA 1
ATOM 1754 C C . HIS A 1 219 ? 11.958 -8.207 -27.042 1.00 76.38 219 HIS A C 1
ATOM 1756 O O . HIS A 1 219 ? 11.981 -7.814 -28.208 1.00 76.38 219 HIS A O 1
ATOM 1762 N N . VAL A 1 220 ? 12.760 -9.158 -26.568 1.00 81.19 220 VAL A N 1
ATOM 1763 C CA . VAL A 1 220 ? 13.818 -9.811 -27.344 1.00 81.19 220 VAL A CA 1
ATOM 1764 C C . VAL A 1 220 ? 13.535 -11.302 -27.398 1.00 81.19 220 VAL A C 1
ATOM 1766 O O . VAL A 1 220 ? 13.189 -11.909 -26.386 1.00 81.19 220 VAL A O 1
ATOM 1769 N N . PHE A 1 221 ? 13.674 -11.881 -28.582 1.00 76.12 221 PHE A N 1
ATOM 1770 C CA . PHE A 1 221 ? 13.421 -13.290 -28.834 1.00 76.12 221 PHE A CA 1
ATOM 1771 C C . PHE A 1 221 ? 14.381 -13.821 -29.902 1.00 76.12 221 PHE A C 1
ATOM 1773 O O . PHE A 1 221 ? 14.966 -13.071 -30.686 1.00 76.12 221 PHE A O 1
ATOM 1780 N N . ASN A 1 222 ? 14.548 -15.136 -29.918 1.00 82.25 222 ASN A N 1
ATOM 1781 C CA . ASN A 1 222 ? 15.329 -15.858 -30.915 1.00 82.25 222 ASN A CA 1
ATOM 1782 C C . ASN A 1 222 ? 14.434 -16.874 -31.639 1.00 82.25 222 ASN A C 1
ATOM 1784 O O . ASN A 1 222 ? 13.248 -16.993 -31.330 1.00 82.25 222 ASN A O 1
ATOM 1788 N N . ASP A 1 223 ? 14.977 -17.565 -32.638 1.00 80.25 223 ASP A N 1
ATOM 1789 C CA . ASP A 1 223 ? 14.218 -18.533 -33.432 1.00 80.25 223 ASP A CA 1
ATOM 1790 C C . ASP A 1 223 ? 14.104 -19.920 -32.762 1.00 80.25 223 ASP A C 1
ATOM 1792 O O . ASP A 1 223 ? 13.087 -20.589 -32.947 1.00 80.25 223 ASP A O 1
ATOM 1796 N N . ARG A 1 224 ? 15.126 -20.369 -32.011 1.00 78.69 224 ARG A N 1
ATOM 1797 C CA . ARG A 1 224 ? 15.244 -21.773 -31.549 1.00 78.69 224 ARG A CA 1
ATOM 1798 C C . ARG A 1 224 ? 15.736 -21.982 -30.113 1.00 78.69 224 ARG A C 1
ATOM 1800 O O . ARG A 1 224 ? 15.671 -23.105 -29.619 1.00 78.69 224 ARG A O 1
ATOM 1807 N N . GLY A 1 225 ? 16.248 -20.956 -29.438 1.00 74.31 225 GLY A N 1
ATOM 1808 C CA . GLY A 1 225 ? 16.742 -21.035 -28.055 1.00 74.31 225 GLY A CA 1
ATOM 1809 C C . GLY A 1 225 ? 18.125 -21.675 -27.861 1.00 74.31 225 GLY A C 1
ATOM 1810 O O . GLY A 1 225 ? 18.892 -21.170 -27.045 1.00 74.31 225 GLY A O 1
ATOM 1811 N N . LEU A 1 226 ? 18.461 -22.739 -28.600 1.00 80.75 226 LEU A N 1
ATOM 1812 C CA . LEU A 1 226 ? 19.729 -23.472 -28.482 1.00 80.75 226 LEU A CA 1
ATOM 1813 C C . LEU A 1 226 ? 20.499 -23.479 -29.807 1.00 80.75 226 LEU A C 1
ATOM 1815 O O . LEU A 1 226 ? 19.925 -23.788 -30.850 1.00 80.75 226 LEU A O 1
ATOM 1819 N N . TYR A 1 227 ? 21.802 -23.204 -29.730 1.00 84.25 227 TYR A N 1
ATOM 1820 C CA . TYR A 1 227 ? 22.717 -23.163 -30.870 1.00 84.25 227 TYR A CA 1
ATOM 1821 C C . TYR A 1 227 ? 24.018 -23.899 -30.555 1.00 84.25 227 TYR A C 1
ATOM 1823 O O . TYR A 1 227 ? 24.432 -23.990 -29.397 1.00 84.25 227 TYR A O 1
ATOM 1831 N N . LYS A 1 228 ? 24.674 -24.407 -31.595 1.00 87.38 228 LYS A N 1
ATOM 1832 C CA . LYS A 1 228 ? 25.996 -25.037 -31.537 1.00 87.38 228 LYS A CA 1
ATOM 1833 C C . LYS A 1 228 ? 27.084 -24.076 -32.029 1.00 87.38 228 LYS A C 1
ATOM 1835 O O . LYS A 1 228 ? 26.788 -23.139 -32.773 1.00 87.38 228 LYS A O 1
ATOM 1840 N N . PRO A 1 229 ? 28.360 -24.328 -31.689 1.00 91.75 229 PRO A N 1
ATOM 1841 C CA . PRO A 1 229 ? 29.476 -23.642 -32.332 1.00 91.75 229 PRO A CA 1
ATOM 1842 C C . PRO A 1 229 ? 29.352 -23.691 -33.863 1.00 91.75 229 PRO A C 1
ATOM 1844 O O . PRO A 1 229 ? 28.919 -24.703 -34.420 1.00 91.75 229 PRO A O 1
ATOM 1847 N N . LYS A 1 230 ? 29.747 -22.603 -34.535 1.00 91.38 230 LYS A N 1
ATOM 1848 C CA . LYS A 1 230 ? 29.625 -22.375 -35.991 1.00 91.38 230 LYS A CA 1
ATOM 1849 C C . LYS A 1 230 ? 28.207 -22.172 -36.524 1.00 91.38 230 LYS A C 1
ATOM 1851 O O . LYS A 1 230 ? 28.065 -21.917 -37.719 1.00 91.38 230 LYS A O 1
ATOM 1856 N N . GLU A 1 231 ? 27.169 -22.257 -35.697 1.00 90.12 231 GLU A N 1
ATOM 1857 C CA . GLU A 1 231 ? 25.815 -21.926 -36.144 1.00 90.12 231 GLU A CA 1
ATOM 1858 C C . GLU A 1 231 ? 25.592 -20.408 -36.184 1.00 90.12 231 GLU A C 1
ATOM 1860 O O . GLU A 1 231 ? 26.184 -19.642 -35.417 1.00 90.12 231 GLU A O 1
ATOM 1865 N N . GLU A 1 232 ? 24.735 -19.975 -37.113 1.00 92.62 232 GLU A N 1
ATOM 1866 C CA . GLU A 1 232 ? 24.246 -18.600 -37.179 1.00 92.62 232 GLU A CA 1
ATOM 1867 C C . GLU A 1 232 ? 23.107 -18.418 -36.173 1.00 92.62 232 GLU A C 1
ATOM 1869 O O . GLU A 1 232 ? 22.089 -19.111 -36.216 1.00 92.62 232 GLU A O 1
ATOM 1874 N N . VAL A 1 233 ? 23.301 -17.476 -35.259 1.00 87.44 233 VAL A N 1
ATOM 1875 C CA . VAL A 1 233 ? 22.335 -17.074 -34.246 1.00 87.44 233 VAL A CA 1
ATOM 1876 C C . VAL A 1 233 ? 21.500 -15.930 -34.788 1.00 87.44 233 VAL A C 1
ATOM 1878 O O . VAL A 1 233 ? 22.040 -14.944 -35.289 1.00 87.44 233 VAL A O 1
ATOM 1881 N N . HIS A 1 234 ? 20.182 -16.035 -34.630 1.00 88.00 234 HIS A N 1
ATOM 1882 C CA . HIS A 1 234 ? 19.233 -14.994 -35.002 1.00 88.00 234 HIS A CA 1
ATOM 1883 C C . HIS A 1 234 ? 18.560 -14.428 -33.754 1.00 88.00 234 HIS A C 1
ATOM 1885 O O . HIS A 1 234 ? 17.877 -15.148 -33.020 1.00 88.00 234 HIS A O 1
ATOM 1891 N N . ILE A 1 235 ? 18.711 -13.122 -33.537 1.00 85.75 235 ILE A N 1
ATOM 1892 C CA . ILE A 1 235 ? 18.048 -12.400 -32.449 1.00 85.75 235 ILE A CA 1
ATOM 1893 C C . ILE A 1 235 ? 17.234 -11.266 -33.048 1.00 85.75 235 ILE A C 1
ATOM 1895 O O . ILE A 1 235 ? 17.747 -10.422 -33.782 1.00 85.75 235 ILE A O 1
ATOM 1899 N N . LYS A 1 236 ? 15.954 -11.231 -32.700 1.00 87.50 236 LYS A N 1
ATOM 1900 C CA . LYS A 1 236 ? 15.037 -10.164 -33.083 1.00 87.50 236 LYS A CA 1
ATOM 1901 C C . LYS A 1 236 ? 14.479 -9.516 -31.836 1.00 87.50 236 LYS A C 1
ATOM 1903 O O . LYS A 1 236 ? 14.390 -10.129 -30.771 1.00 87.50 236 LYS A O 1
ATOM 1908 N N . GLY A 1 237 ? 14.053 -8.275 -31.976 1.00 82.00 237 GLY A N 1
ATOM 1909 C CA . GLY A 1 237 ? 13.361 -7.629 -30.885 1.00 82.00 237 GLY A CA 1
ATOM 1910 C C . GLY A 1 237 ? 12.691 -6.335 -31.269 1.00 82.00 237 GLY A C 1
ATOM 1911 O O . GLY A 1 237 ? 12.873 -5.798 -32.362 1.00 82.00 237 GLY A O 1
ATOM 1912 N N . TYR A 1 238 ? 11.901 -5.853 -30.323 1.00 81.12 238 TYR A N 1
ATOM 1913 C CA . TYR A 1 238 ? 11.213 -4.579 -30.387 1.00 81.12 238 TYR A CA 1
ATOM 1914 C C . TYR A 1 238 ? 11.630 -3.730 -29.199 1.00 81.12 238 TYR A C 1
ATOM 1916 O O . TYR A 1 238 ? 11.652 -4.207 -28.065 1.00 81.12 238 TYR A O 1
ATOM 1924 N N . VAL A 1 239 ? 11.891 -2.459 -29.464 1.00 81.12 239 VAL A N 1
ATOM 1925 C CA . VAL A 1 239 ? 12.174 -1.434 -28.470 1.00 81.12 239 VAL A CA 1
ATOM 1926 C C . VAL A 1 239 ? 11.062 -0.402 -28.513 1.00 81.12 239 VAL A C 1
ATOM 1928 O O . VAL A 1 239 ? 10.632 0.060 -29.579 1.00 81.12 239 VAL A O 1
ATOM 1931 N N . ARG A 1 240 ? 10.555 -0.054 -27.338 1.00 83.06 240 ARG A N 1
ATOM 1932 C CA . ARG A 1 240 ? 9.573 1.010 -27.159 1.00 83.06 240 ARG A CA 1
ATOM 1933 C C . ARG A 1 240 ? 10.079 1.988 -26.125 1.00 83.06 240 ARG A C 1
ATOM 1935 O O . ARG A 1 240 ? 10.729 1.587 -25.168 1.00 83.06 240 ARG A O 1
ATOM 1942 N N . PHE A 1 241 ? 9.750 3.257 -26.303 1.00 80.50 241 PHE A N 1
ATOM 1943 C CA . PHE A 1 241 ? 9.939 4.250 -25.261 1.00 80.50 241 PHE A CA 1
ATOM 1944 C C . PHE A 1 241 ? 8.659 4.334 -24.433 1.00 80.50 241 PHE A C 1
ATOM 1946 O O . PHE A 1 241 ? 7.584 4.662 -24.945 1.00 80.50 241 PHE A O 1
ATOM 1953 N N . LEU A 1 242 ? 8.769 3.988 -23.156 1.00 75.81 242 LEU A N 1
ATOM 1954 C CA . LEU A 1 242 ? 7.699 4.137 -22.190 1.00 75.81 242 LEU A CA 1
ATOM 1955 C C . LEU A 1 242 ? 7.912 5.456 -21.455 1.00 75.81 242 LEU A C 1
ATOM 1957 O O . LEU A 1 242 ? 8.792 5.570 -20.600 1.00 75.81 242 LEU A O 1
ATOM 1961 N N . LYS A 1 243 ? 7.073 6.443 -21.783 1.00 70.50 243 LYS A N 1
ATOM 1962 C CA . LYS A 1 243 ? 6.945 7.634 -20.952 1.00 70.50 243 LYS A CA 1
ATOM 1963 C C . LYS A 1 243 ? 6.138 7.254 -19.716 1.00 70.50 243 LYS A C 1
ATOM 1965 O O . LYS A 1 243 ? 4.944 6.975 -19.801 1.00 70.50 243 LYS A O 1
ATOM 1970 N N . VAL A 1 244 ? 6.837 7.191 -18.597 1.00 62.09 244 VAL A N 1
ATOM 1971 C CA . VAL A 1 244 ? 6.308 6.846 -17.283 1.00 62.09 244 VAL A CA 1
ATOM 1972 C C . VAL A 1 244 ? 5.714 8.091 -16.620 1.00 62.09 244 VAL A C 1
ATOM 1974 O O . VAL A 1 244 ? 4.707 7.999 -15.926 1.00 62.09 244 VAL A O 1
ATOM 1977 N N . LYS A 1 245 ? 6.294 9.267 -16.887 1.00 54.44 245 LYS A N 1
ATOM 1978 C CA . LYS A 1 245 ? 5.819 10.550 -16.355 1.00 54.44 245 LYS A CA 1
ATOM 1979 C C . LYS A 1 245 ? 4.535 11.029 -17.043 1.00 54.44 245 LYS A C 1
ATOM 1981 O O . LYS A 1 245 ? 4.467 11.045 -18.273 1.00 54.44 245 LYS A O 1
ATOM 1986 N N . ASP A 1 246 ? 3.611 11.562 -16.241 1.00 56.47 246 ASP A N 1
ATOM 1987 C CA . ASP A 1 246 ? 2.310 12.149 -16.621 1.00 56.47 246 ASP A CA 1
ATOM 1988 C C . ASP A 1 246 ? 1.187 11.114 -16.873 1.00 56.47 246 ASP A C 1
ATOM 1990 O O . ASP A 1 246 ? 1.148 10.057 -16.250 1.00 56.47 246 ASP A O 1
ATOM 1994 N N . GLU A 1 247 ? 0.209 11.450 -17.722 1.00 51.47 247 GLU A N 1
ATOM 1995 C CA . GLU A 1 247 ? -0.903 10.569 -18.096 1.00 51.47 247 GLU A CA 1
ATOM 1996 C C . GLU A 1 247 ? -0.410 9.255 -18.718 1.00 51.47 247 GLU A C 1
ATOM 1998 O O . GLU A 1 247 ? 0.537 9.251 -19.509 1.00 51.47 247 GLU A O 1
ATOM 2003 N N . ALA A 1 248 ? -1.104 8.151 -18.420 1.00 49.12 248 ALA A N 1
ATOM 2004 C CA . ALA A 1 248 ? -0.828 6.850 -19.016 1.00 49.12 248 ALA A CA 1
ATOM 2005 C C . ALA A 1 248 ? -0.935 6.924 -20.549 1.00 49.12 248 ALA A C 1
ATOM 2007 O O . ALA A 1 248 ? -1.997 7.208 -21.106 1.00 49.12 248 ALA A O 1
ATOM 2008 N N . LYS A 1 249 ? 0.179 6.653 -21.233 1.00 59.78 249 LYS A N 1
ATOM 2009 C CA . LYS A 1 249 ? 0.280 6.654 -22.696 1.00 59.78 249 LYS A CA 1
ATOM 2010 C C . LYS A 1 249 ? 0.722 5.290 -23.195 1.00 59.78 249 LYS A C 1
ATOM 2012 O O . LYS A 1 249 ? 1.450 4.569 -22.516 1.00 59.78 249 LYS A O 1
ATOM 2017 N N . LEU A 1 250 ? 0.301 4.952 -24.411 1.00 69.50 250 LEU A N 1
ATOM 2018 C CA . LEU A 1 250 ? 0.850 3.795 -25.107 1.00 69.50 250 LEU A CA 1
ATOM 2019 C C . LEU A 1 250 ? 2.355 4.013 -25.357 1.00 69.50 250 LEU A C 1
ATOM 2021 O O . LEU A 1 250 ? 2.739 5.128 -25.724 1.00 69.50 250 LEU A O 1
ATOM 2025 N N . PRO A 1 251 ? 3.200 2.977 -25.188 1.00 75.94 251 PRO A N 1
ATOM 2026 C CA . PRO A 1 251 ? 4.618 3.068 -25.513 1.00 75.94 251 PRO A CA 1
ATOM 2027 C C . PRO A 1 251 ? 4.823 3.472 -26.976 1.00 75.94 251 PRO A C 1
ATOM 2029 O O . PRO A 1 251 ? 4.196 2.907 -27.875 1.00 75.94 251 PRO A O 1
ATOM 2032 N N . THR A 1 252 ? 5.718 4.424 -27.228 1.00 84.25 252 THR A N 1
ATOM 2033 C CA . THR A 1 252 ? 6.012 4.894 -28.587 1.00 84.25 252 THR A CA 1
ATOM 2034 C C . THR A 1 252 ? 7.119 4.063 -29.227 1.00 84.25 252 THR A C 1
ATOM 2036 O O . THR A 1 252 ? 7.926 3.434 -28.536 1.00 84.25 252 THR A O 1
ATOM 2039 N N . TYR A 1 253 ? 7.175 4.044 -30.560 1.00 89.56 253 TYR A N 1
ATOM 2040 C CA . TYR A 1 253 ? 8.283 3.417 -31.278 1.00 89.56 253 TYR A CA 1
ATOM 2041 C C . TYR A 1 253 ? 9.601 4.109 -30.917 1.00 89.56 253 TYR A C 1
ATOM 2043 O O . TYR A 1 253 ? 9.677 5.336 -30.879 1.00 89.56 253 TYR A O 1
ATOM 2051 N N . ALA A 1 254 ? 10.619 3.311 -30.594 1.00 85.88 254 ALA A N 1
ATOM 2052 C CA . ALA A 1 254 ? 11.972 3.812 -30.413 1.00 85.88 254 ALA A CA 1
ATOM 2053 C C . ALA A 1 254 ? 12.667 3.948 -31.775 1.00 85.88 254 ALA A C 1
ATOM 2055 O O . ALA A 1 254 ? 12.373 3.195 -32.703 1.00 85.88 254 ALA A O 1
ATOM 2056 N N . HIS A 1 255 ? 13.605 4.886 -31.868 1.00 90.88 255 HIS A N 1
ATOM 2057 C CA . HIS A 1 255 ? 14.391 5.155 -33.069 1.00 90.88 255 HIS A CA 1
ATOM 2058 C C . HIS A 1 255 ? 15.868 5.288 -32.704 1.00 90.88 255 HIS A C 1
ATOM 2060 O O . HIS A 1 255 ? 16.199 5.628 -31.567 1.00 90.88 255 HIS A O 1
ATOM 2066 N N . GLY A 1 256 ? 16.741 5.064 -33.684 1.00 89.38 256 GLY A N 1
ATOM 2067 C CA . GLY A 1 256 ? 18.184 5.214 -33.536 1.00 89.38 256 GLY A CA 1
ATOM 2068 C C . GLY A 1 256 ? 18.927 3.884 -33.521 1.00 89.38 256 GLY A C 1
ATOM 2069 O O . GLY A 1 256 ? 18.417 2.858 -33.971 1.00 89.38 256 GLY A O 1
ATOM 2070 N N . THR A 1 257 ? 20.153 3.928 -33.016 1.00 88.62 257 THR A N 1
ATOM 2071 C CA . THR A 1 257 ? 21.106 2.821 -33.092 1.00 88.62 257 THR A CA 1
ATOM 2072 C C . THR A 1 257 ? 21.236 2.121 -31.748 1.00 88.62 257 THR A C 1
ATOM 2074 O O . THR A 1 257 ? 21.380 2.763 -30.708 1.00 88.62 257 THR A O 1
ATOM 2077 N N . ILE A 1 258 ? 21.209 0.793 -31.781 1.00 85.19 258 ILE A N 1
ATOM 2078 C CA . ILE A 1 258 ? 21.456 -0.071 -30.631 1.00 85.19 258 ILE A CA 1
ATOM 2079 C C . ILE A 1 258 ? 22.870 -0.616 -30.746 1.00 85.19 258 ILE A C 1
ATOM 2081 O O . ILE A 1 258 ? 23.205 -1.248 -31.746 1.00 85.19 258 ILE A O 1
ATOM 2085 N N . HIS A 1 259 ? 23.666 -0.426 -29.701 1.00 84.12 259 HIS A N 1
ATOM 2086 C CA . HIS A 1 259 ? 24.933 -1.126 -29.527 1.00 84.12 259 HIS A CA 1
ATOM 2087 C C . HIS A 1 259 ? 24.680 -2.440 -28.794 1.00 84.12 259 HIS A C 1
ATOM 2089 O O . HIS A 1 259 ? 23.936 -2.466 -27.810 1.00 84.12 259 HIS A O 1
ATOM 2095 N N . TYR A 1 260 ? 25.279 -3.525 -29.274 1.00 80.75 260 TYR A N 1
ATOM 2096 C CA . TYR A 1 260 ? 25.193 -4.822 -28.620 1.00 80.75 260 TYR A CA 1
ATOM 2097 C C . TYR A 1 260 ? 26.560 -5.494 -28.571 1.00 80.75 260 TYR A C 1
ATOM 2099 O O . TYR A 1 260 ? 27.353 -5.427 -29.514 1.00 80.75 260 TYR A O 1
ATOM 2107 N N . THR A 1 261 ? 26.790 -6.191 -27.466 1.00 81.00 261 THR A N 1
ATOM 2108 C CA . THR A 1 261 ? 28.002 -6.962 -27.221 1.00 81.00 261 THR A CA 1
ATOM 2109 C C . THR A 1 261 ? 27.605 -8.380 -26.861 1.00 81.00 261 THR A C 1
ATOM 2111 O O . THR A 1 261 ? 26.649 -8.607 -26.119 1.00 81.00 261 THR A O 1
ATOM 2114 N N . ILE A 1 262 ? 28.327 -9.337 -27.426 1.00 81.38 262 ILE A N 1
ATOM 2115 C CA . ILE A 1 262 ? 28.105 -10.763 -27.241 1.00 81.38 262 ILE A CA 1
ATOM 2116 C C . ILE A 1 262 ? 29.208 -11.272 -26.332 1.00 81.38 262 ILE A C 1
ATOM 2118 O O . ILE A 1 262 ? 30.388 -11.110 -26.644 1.00 81.38 262 ILE A O 1
ATOM 2122 N N . TYR A 1 263 ? 28.811 -11.901 -25.235 1.00 81.31 263 TYR A N 1
ATOM 2123 C CA . TYR A 1 263 ? 29.710 -12.542 -24.287 1.00 81.31 263 TYR A CA 1
ATOM 2124 C C . TYR A 1 263 ? 29.454 -14.047 -24.268 1.00 81.31 263 TYR A C 1
ATOM 2126 O O . TYR A 1 263 ? 28.324 -14.489 -24.489 1.00 81.31 263 TYR A O 1
ATOM 2134 N N . ASP A 1 264 ? 30.492 -14.827 -23.993 1.00 78.62 264 ASP A N 1
ATOM 2135 C CA . ASP A 1 264 ? 30.335 -16.228 -23.609 1.00 78.62 264 ASP A CA 1
ATOM 2136 C C . ASP A 1 264 ? 29.965 -16.361 -22.109 1.00 78.62 264 ASP A C 1
ATOM 2138 O O . ASP A 1 264 ? 29.974 -15.361 -21.379 1.00 78.62 264 ASP A O 1
ATOM 2142 N N . PRO A 1 265 ? 29.655 -17.573 -21.608 1.00 76.56 265 PRO A N 1
ATOM 2143 C CA . PRO A 1 265 ? 29.308 -17.796 -20.199 1.00 76.56 265 PRO A CA 1
ATOM 2144 C C . PRO A 1 265 ? 30.395 -17.389 -19.190 1.00 76.56 265 PRO A C 1
ATOM 2146 O O . PRO A 1 265 ? 30.090 -17.145 -18.023 1.00 76.56 265 PRO A O 1
ATOM 2149 N N . ARG A 1 266 ? 31.657 -17.270 -19.622 1.00 80.56 266 ARG A N 1
ATOM 2150 C CA . ARG A 1 266 ? 32.793 -16.850 -18.786 1.00 80.56 266 ARG A CA 1
ATOM 2151 C C . ARG A 1 266 ? 33.062 -15.346 -18.862 1.00 80.56 266 ARG A C 1
ATOM 2153 O O . ARG A 1 266 ? 34.022 -14.868 -18.257 1.00 80.56 266 ARG A O 1
ATOM 2160 N N . GLY A 1 267 ? 32.225 -14.597 -19.581 1.00 77.31 267 GLY A N 1
ATOM 2161 C CA . GLY A 1 267 ? 32.359 -13.155 -19.764 1.00 77.31 267 GLY A CA 1
ATOM 2162 C C . GLY A 1 267 ? 33.388 -12.750 -20.823 1.00 77.31 267 GLY A C 1
ATOM 2163 O O . GLY A 1 267 ? 33.719 -11.567 -20.912 1.00 77.31 267 GLY A O 1
ATOM 2164 N N . GLN A 1 268 ? 33.899 -13.680 -21.639 1.00 82.00 268 GLN A N 1
ATOM 2165 C CA . GLN A 1 268 ? 34.749 -13.327 -22.775 1.00 82.00 268 GLN A CA 1
ATOM 2166 C C . GLN A 1 268 ? 33.899 -12.650 -23.854 1.00 82.00 268 GLN A C 1
ATOM 2168 O O . GLN A 1 268 ? 32.923 -13.221 -24.338 1.00 82.00 268 GLN A O 1
ATOM 2173 N N . GLN A 1 269 ? 34.289 -11.444 -24.271 1.00 83.25 269 GLN A N 1
ATOM 2174 C CA . GLN A 1 269 ? 33.658 -10.752 -25.395 1.00 83.25 269 GLN A CA 1
ATOM 2175 C C . GLN A 1 269 ? 33.970 -11.484 -26.708 1.00 83.25 269 GLN A C 1
ATOM 2177 O O . GLN A 1 269 ? 35.130 -11.616 -27.098 1.00 83.25 269 GLN A O 1
ATOM 2182 N N . LEU A 1 270 ? 32.923 -11.942 -27.390 1.00 82.88 270 LEU A N 1
ATOM 2183 C CA . LEU A 1 270 ? 32.997 -12.629 -28.679 1.00 82.88 270 LEU A CA 1
ATOM 2184 C C . LEU A 1 270 ? 32.882 -11.646 -29.845 1.00 82.88 270 LEU A C 1
ATOM 2186 O O . LEU A 1 270 ? 33.592 -11.770 -30.839 1.00 82.88 270 LEU A O 1
ATOM 2190 N N . GLN A 1 271 ? 31.982 -10.668 -29.723 1.00 83.56 271 GLN A N 1
ATOM 2191 C CA . GLN A 1 271 ? 31.709 -9.678 -30.761 1.00 83.56 271 GLN A CA 1
ATOM 2192 C C . GLN A 1 271 ? 31.094 -8.422 -30.144 1.00 83.56 271 GLN A C 1
ATOM 2194 O O . GLN A 1 271 ? 30.361 -8.498 -29.164 1.00 83.56 271 GLN A O 1
ATOM 2199 N N . GLU A 1 272 ? 31.345 -7.277 -30.765 1.00 87.62 272 GLU A N 1
ATOM 2200 C CA . GLU A 1 272 ? 30.672 -6.010 -30.492 1.00 87.62 272 GLU A CA 1
ATOM 2201 C C . GLU A 1 272 ? 30.254 -5.393 -31.822 1.00 87.62 272 GLU A C 1
ATOM 2203 O O . GLU A 1 272 ? 31.005 -5.426 -32.801 1.00 87.62 272 GLU A O 1
ATOM 2208 N N . SER A 1 273 ? 29.024 -4.900 -31.894 1.00 87.69 273 SER A N 1
ATOM 2209 C CA . SER A 1 273 ? 28.489 -4.316 -33.117 1.00 87.69 273 SER A CA 1
ATOM 2210 C C . SER A 1 273 ? 27.290 -3.419 -32.810 1.00 8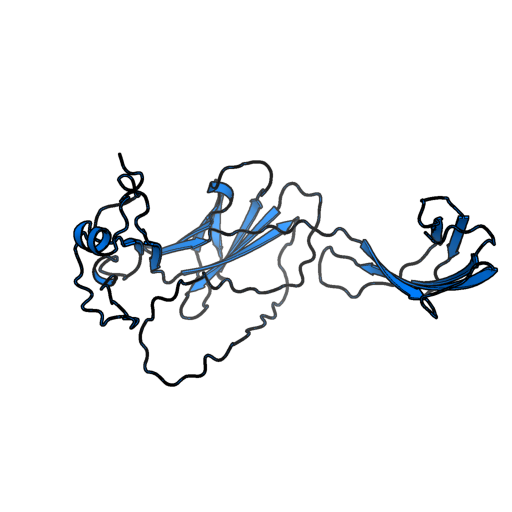7.69 273 SER A C 1
ATOM 2212 O O . SER A 1 273 ? 26.944 -3.166 -31.655 1.00 87.69 273 SER A O 1
ATOM 2214 N N . GLN A 1 274 ? 26.663 -2.903 -33.861 1.00 87.94 274 GLN A N 1
ATOM 2215 C CA . GLN A 1 274 ? 25.514 -2.020 -33.758 1.00 87.94 274 GLN A CA 1
ATOM 2216 C C . GLN A 1 274 ? 24.459 -2.351 -34.813 1.00 87.94 274 GLN A C 1
ATOM 2218 O O . GLN A 1 274 ? 24.782 -2.845 -35.894 1.00 87.94 274 GLN A O 1
ATOM 2223 N N . VAL A 1 275 ? 23.197 -2.068 -34.500 1.00 88.56 275 VAL A N 1
ATOM 2224 C CA . VAL A 1 275 ? 22.056 -2.249 -35.404 1.00 88.56 275 VAL A CA 1
ATOM 2225 C C . VAL A 1 275 ? 21.140 -1.033 -35.340 1.00 88.56 275 VAL A C 1
ATOM 2227 O O . VAL A 1 275 ? 20.840 -0.520 -34.263 1.00 88.56 275 VAL A O 1
ATOM 2230 N N . GLU A 1 276 ? 20.704 -0.553 -36.500 1.00 93.44 276 GLU A N 1
ATOM 2231 C CA . GLU A 1 276 ? 19.742 0.542 -36.589 1.00 93.44 276 GLU A CA 1
ATOM 2232 C C . GLU A 1 276 ? 18.312 0.010 -36.435 1.00 93.44 276 GLU A C 1
ATOM 2234 O O . GLU A 1 276 ? 17.935 -1.005 -37.030 1.00 93.44 276 GLU A O 1
ATOM 2239 N N . LEU A 1 277 ? 17.510 0.692 -35.619 1.00 89.88 277 LEU A N 1
ATOM 2240 C CA . LEU A 1 277 ? 16.090 0.406 -35.465 1.00 89.88 277 LEU A CA 1
ATOM 2241 C C . LEU A 1 277 ? 15.307 0.852 -36.695 1.00 89.88 277 LEU A C 1
ATOM 2243 O O . LEU A 1 277 ? 15.474 1.965 -37.190 1.00 89.88 277 LEU A O 1
ATOM 2247 N N . ASN A 1 278 ? 14.360 0.024 -37.133 1.00 94.19 278 ASN A N 1
ATOM 2248 C CA . ASN A 1 278 ? 13.415 0.446 -38.162 1.00 94.19 278 ASN A CA 1
ATOM 2249 C C . ASN A 1 278 ? 12.354 1.426 -37.612 1.00 94.19 278 ASN A C 1
ATOM 2251 O O . ASN A 1 278 ? 12.264 1.686 -36.412 1.00 94.19 278 ASN A O 1
ATOM 2255 N N . ASN A 1 279 ? 11.477 1.920 -38.491 1.00 93.69 279 ASN A N 1
ATOM 2256 C CA . ASN A 1 279 ? 10.406 2.867 -38.137 1.00 93.69 279 ASN A CA 1
ATOM 2257 C C . ASN A 1 279 ? 9.421 2.359 -37.066 1.00 93.69 279 ASN A C 1
ATOM 2259 O O . ASN A 1 279 ? 8.689 3.154 -36.484 1.00 93.69 279 ASN A O 1
ATOM 2263 N N . TYR A 1 280 ? 9.399 1.053 -36.801 1.00 91.88 280 TYR A N 1
ATOM 2264 C CA . TYR A 1 280 ? 8.565 0.411 -35.787 1.00 91.88 280 TYR A CA 1
ATOM 2265 C C . TYR A 1 280 ? 9.370 0.004 -34.548 1.00 91.88 280 TYR A C 1
ATOM 2267 O O . TYR A 1 280 ? 8.921 -0.849 -33.774 1.00 91.88 280 TYR A O 1
ATOM 2275 N N . GLY A 1 281 ? 10.573 0.556 -34.369 1.00 86.19 281 GLY A N 1
ATOM 2276 C CA . GLY A 1 281 ? 11.476 0.225 -33.273 1.00 86.19 281 GLY A CA 1
ATOM 2277 C C . GLY A 1 281 ? 11.837 -1.254 -33.225 1.00 86.19 281 GLY A C 1
ATOM 2278 O O . GLY A 1 281 ? 11.942 -1.801 -32.135 1.00 86.19 281 GLY A O 1
ATOM 2279 N N . ALA A 1 282 ? 11.940 -1.933 -34.369 1.00 89.56 282 ALA A N 1
ATOM 2280 C CA . ALA A 1 282 ? 12.360 -3.330 -34.432 1.00 89.56 282 ALA A CA 1
ATOM 2281 C C . ALA A 1 282 ? 13.809 -3.457 -34.914 1.00 89.56 282 ALA A C 1
ATOM 2283 O O . ALA A 1 282 ? 14.248 -2.665 -35.752 1.00 89.56 282 ALA A O 1
ATOM 2284 N N . PHE A 1 283 ? 14.507 -4.484 -34.430 1.00 87.25 283 PHE A N 1
ATOM 2285 C CA . PHE A 1 283 ? 15.830 -4.889 -34.907 1.00 87.25 283 PHE A CA 1
ATOM 2286 C C . PHE A 1 283 ? 15.871 -6.380 -35.256 1.00 87.25 283 PHE A C 1
ATOM 2288 O O . PHE A 1 283 ? 15.079 -7.186 -34.759 1.00 87.25 283 PHE A O 1
ATOM 2295 N N . ASP A 1 284 ? 16.833 -6.728 -36.106 1.00 93.25 284 ASP A N 1
ATOM 2296 C CA . ASP A 1 284 ? 17.159 -8.090 -36.517 1.00 93.25 284 ASP A CA 1
ATOM 2297 C C . ASP A 1 284 ? 18.681 -8.215 -36.596 1.00 93.25 284 ASP A C 1
ATOM 2299 O O . ASP A 1 284 ? 19.320 -7.551 -37.411 1.00 93.25 284 ASP A O 1
ATOM 2303 N N . VAL A 1 285 ? 19.258 -9.025 -35.714 1.00 88.19 285 VAL A N 1
ATOM 2304 C CA . VAL A 1 285 ? 20.700 -9.231 -35.585 1.00 88.19 285 VAL A CA 1
ATOM 2305 C C . VAL A 1 285 ? 21.026 -10.683 -35.889 1.00 88.19 285 VAL A C 1
ATOM 2307 O O . VAL A 1 285 ? 20.330 -11.603 -35.453 1.00 88.19 285 VAL A O 1
ATOM 2310 N N . LYS A 1 286 ? 22.122 -10.870 -36.625 1.00 92.62 286 LYS A N 1
ATOM 2311 C CA . LYS A 1 286 ? 22.674 -12.176 -36.962 1.00 92.62 286 LYS A CA 1
ATOM 2312 C C . LYS A 1 286 ? 24.163 -12.190 -36.677 1.00 92.62 286 LYS A C 1
ATOM 2314 O O . LYS A 1 286 ? 24.853 -11.218 -36.985 1.00 92.62 286 LYS A O 1
ATOM 2319 N N . PHE A 1 287 ? 24.646 -13.281 -36.106 1.00 88.50 287 PHE A N 1
ATOM 2320 C CA . PHE A 1 287 ? 26.072 -13.508 -35.900 1.00 88.50 287 PHE A CA 1
ATOM 2321 C C . PHE A 1 287 ? 26.365 -15.004 -35.890 1.00 88.50 287 PHE A C 1
ATOM 2323 O O . PHE A 1 287 ? 25.493 -15.811 -35.583 1.00 88.50 287 PHE A O 1
ATOM 2330 N N . THR A 1 288 ? 27.594 -15.385 -36.215 1.00 91.81 288 THR A N 1
ATOM 2331 C CA . THR A 1 288 ? 28.026 -16.785 -36.189 1.00 91.81 288 THR A CA 1
ATOM 2332 C C . THR A 1 288 ? 28.799 -17.059 -34.907 1.00 91.81 288 THR A C 1
ATOM 2334 O O . THR A 1 288 ? 29.721 -16.315 -34.574 1.00 91.81 288 THR A O 1
ATOM 2337 N N . LEU A 1 289 ? 28.448 -18.129 -34.191 1.00 88.00 289 LEU A N 1
ATOM 2338 C CA . LEU A 1 289 ? 29.202 -18.541 -33.008 1.00 88.00 289 LEU A CA 1
ATOM 2339 C C . LEU A 1 289 ? 30.600 -19.039 -33.409 1.00 88.00 289 LEU A C 1
ATOM 2341 O O . LEU A 1 289 ? 30.707 -19.869 -34.317 1.00 88.00 289 LEU A O 1
ATOM 2345 N N . PRO A 1 290 ? 31.676 -18.591 -32.742 1.00 87.12 290 PRO A N 1
ATOM 2346 C CA . PRO A 1 290 ? 33.010 -19.096 -33.027 1.00 87.12 290 PRO A CA 1
ATOM 2347 C C . PRO A 1 290 ? 33.151 -20.563 -32.588 1.00 87.12 290 PRO A C 1
ATOM 2349 O O . PRO A 1 290 ? 32.414 -21.047 -31.732 1.00 87.12 290 PRO A O 1
ATOM 2352 N N . ASP A 1 291 ? 34.108 -21.283 -33.179 1.00 88.25 291 ASP A N 1
ATOM 2353 C CA . ASP A 1 291 ? 34.350 -22.709 -32.884 1.00 88.25 291 ASP A CA 1
ATOM 2354 C C . ASP A 1 291 ? 34.755 -22.945 -31.421 1.00 88.25 291 ASP A C 1
ATOM 2356 O O . ASP A 1 291 ? 34.393 -23.940 -30.807 1.00 88.25 291 ASP A O 1
ATOM 2360 N N . ASN A 1 292 ? 35.496 -21.995 -30.854 1.00 83.75 292 ASN A N 1
ATOM 2361 C CA . ASN A 1 292 ? 36.054 -22.051 -29.508 1.00 83.75 292 ASN A CA 1
ATOM 2362 C C . ASN A 1 292 ? 35.178 -21.355 -28.453 1.00 83.75 292 ASN A C 1
ATOM 2364 O O . ASN A 1 292 ? 35.704 -20.938 -27.422 1.00 83.75 292 ASN A O 1
ATOM 2368 N N . VAL A 1 293 ? 33.876 -21.183 -28.710 1.00 81.38 293 VAL A N 1
ATOM 2369 C CA . VAL A 1 293 ? 32.964 -20.601 -27.716 1.00 81.38 293 VAL A CA 1
ATOM 2370 C C . VAL A 1 293 ? 32.870 -21.509 -26.487 1.00 81.38 293 VAL A C 1
ATOM 2372 O O . VAL A 1 293 ? 32.688 -22.721 -26.614 1.00 81.38 293 VAL A O 1
ATOM 2375 N N . ASN A 1 294 ? 32.995 -20.931 -25.290 1.00 74.81 294 ASN A N 1
ATOM 2376 C CA . ASN A 1 294 ? 32.761 -21.673 -24.056 1.00 74.81 294 ASN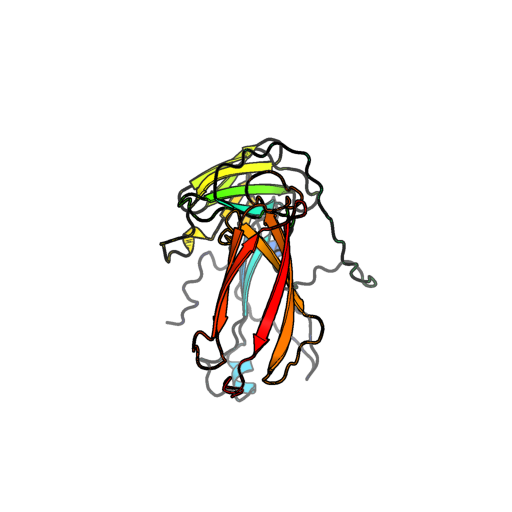 A CA 1
ATOM 2377 C C . ASN A 1 294 ? 31.265 -22.008 -23.935 1.00 74.81 294 ASN A C 1
ATOM 2379 O O . ASN A 1 294 ? 30.414 -21.145 -24.145 1.00 74.81 294 ASN A O 1
ATOM 2383 N N . LEU A 1 295 ? 30.953 -23.263 -23.604 1.00 69.50 295 LEU A N 1
ATOM 2384 C CA . LEU A 1 295 ? 29.580 -23.753 -23.405 1.00 69.50 295 LEU A CA 1
ATOM 2385 C C . LEU A 1 295 ? 29.259 -24.049 -21.927 1.00 69.50 295 LEU A C 1
ATOM 2387 O O . LEU A 1 295 ? 28.130 -24.435 -21.629 1.00 69.50 295 LEU A O 1
ATOM 2391 N N . ASP A 1 296 ? 30.243 -23.855 -21.042 1.00 53.47 296 ASP A N 1
ATOM 2392 C CA . ASP A 1 296 ? 30.215 -24.159 -19.604 1.00 53.47 296 ASP A CA 1
ATOM 2393 C C . ASP A 1 296 ? 30.185 -22.891 -18.746 1.00 53.47 296 ASP A C 1
ATOM 2395 O O . ASP A 1 296 ? 31.038 -21.999 -18.997 1.00 53.47 296 ASP A O 1
#